Protein AF-0000000084539827 (afdb_homodimer)

pLDDT: mean 95.62, std 4.25, range [61.22, 98.88]

Foldseek 3Di:
DDPLVVVLVVLVVVLVVCVDPVNVNQLSNLLSLLVNLLSLLLNLLLVPDDDPFDSDADDPVDDRPDPHHDPPSQNLSSCVSPPVSVVVCVVPVLLVVLNVCSCQLPHGSNVSVPPDDHDDPVSSVVNVVSSVVNVVVSVVVSVVD/DDPLVVVLVVLVVVLVVCVDPVNVNQLSNLLSLLVNLLSLLLNLLLVPDDDPFDSDADDPVDDRPDPHHDPPSQNLSSCVSPPVSVVVCVVPVLLVVLNVCSCQLPHGSNVSVPPDDHDDPVSSVVNVVSSVVNVVVSVVVSVVD

Organism: NCBI:txid376219

Secondary structure (DSSP, 8-state):
---HHHHHHHHHHHHHHHHSTTT--HHHHHHHHHHHHHHHHHHHHHHTSPTT--SS-B-SS---SS-PBP-TT-HHHHHHTSHHHHHHHTT-HHHHHHHHHHH-SSS-TTGGGG--SPPPHHHHHHHHHHHHHHHHHHHHHHHH-/---HHHHHHHHHHHHHHHHSTTT--HHHHHHHHHHHHHHHHHHHHHHTSPTT--SS-B-SS---SS-PBP-TT-HHHHHHTSHHHHHHHTT-HHHHHHHHHHH-SSS-TTGGGG--SPPPHHHHHHHHHHHHHHHHHHHHHHHH-

Radius of gyration: 20.13 Å; Cα contacts (8 Å, |Δi|>4): 405; chains: 2; bounding box: 40×56×43 Å

Sequence (290 aa):
MEDYQAAFLERHKDTEILCSSNFNRKVAAMHFGGITIECLLKSMIFASLPKGASREWKTDSNDPGHTITNPQHRLHDALKRHNRLYSRIQKFPQVMRWLATVETPNQHFIEMRYYGNEPNDKDYKDWLSSYKSLLNWLQKQATQLMEDYQAAFLERHKDTEILCSSNFNRKVAAMHFGGITIECLLKSMIFASLPKGASREWKTDSNDPGHTITNPQHRLHDALKRHNRLYSRIQKFPQVMRWLATVETPNQHFIEMRYYGNEPNDKDYKDWLSSYKSLLNWLQKQATQL

Solvent-accessible surface area (backbone atoms only — not comparable to full-atom values): 15518 Å² total; per-residue (Å²): 123,77,47,27,56,47,11,17,58,46,32,43,52,54,20,52,60,28,58,31,81,90,64,58,36,58,45,62,18,42,24,35,42,28,48,20,53,45,24,43,49,52,27,50,38,55,70,68,49,60,88,88,41,50,75,53,59,28,50,99,90,35,82,32,76,58,84,57,57,73,47,75,92,39,60,72,53,40,38,65,68,27,63,69,61,36,59,55,46,70,77,34,64,67,54,55,50,21,48,49,37,34,46,40,70,89,48,47,18,77,62,32,72,51,51,41,74,69,71,55,71,68,63,45,51,53,36,50,52,24,42,53,53,41,49,54,54,51,55,54,45,60,76,72,102,123,77,48,28,56,48,11,18,57,48,32,43,52,53,21,51,58,28,58,30,82,91,65,58,37,57,45,61,18,42,24,34,42,28,49,20,52,47,23,43,48,51,27,51,39,56,69,68,50,59,90,87,42,49,76,53,59,29,51,98,89,35,82,32,75,58,83,58,57,73,46,77,92,40,61,69,54,40,39,66,67,26,63,70,60,37,62,54,48,69,77,36,65,66,54,53,50,20,49,50,35,33,45,39,67,88,46,48,18,77,62,32,72,52,50,42,76,71,72,57,69,66,63,45,52,52,36,52,51,25,42,53,52,39,50,52,53,51,55,54,45,60,75,71,103

Structure (mmCIF, N/CA/C/O backbone):
data_AF-0000000084539827-model_v1
#
loop_
_entity.id
_entity.type
_entity.pdbx_description
1 polymer 'Uncharacterized protein'
#
loop_
_atom_site.group_PDB
_atom_site.id
_atom_site.type_symbol
_atom_site.label_atom_id
_atom_site.label_alt_id
_atom_site.label_comp_id
_atom_site.label_asym_id
_atom_site.label_entity_id
_atom_site.label_seq_id
_atom_site.pdbx_PDB_ins_code
_atom_site.Cartn_x
_atom_site.Cartn_y
_atom_site.Cartn_z
_atom_site.occupancy
_atom_site.B_iso_or_equiv
_atom_site.auth_seq_id
_atom_site.auth_comp_id
_atom_site.auth_asym_id
_atom_site.auth_atom_id
_atom_site.pdbx_PDB_model_num
ATOM 1 N N . MET A 1 1 ? 17.391 -6.215 -8.461 1 62.69 1 MET A N 1
ATOM 2 C CA . MET A 1 1 ? 16.375 -7.176 -8.906 1 62.69 1 MET A CA 1
ATOM 3 C C . MET A 1 1 ? 15.328 -7.406 -7.824 1 62.69 1 MET A C 1
ATOM 5 O O . MET A 1 1 ? 15.664 -7.492 -6.641 1 62.69 1 MET A O 1
ATOM 9 N N . GLU A 1 2 ? 14.117 -7.281 -8.227 1 82.62 2 GLU A N 1
ATOM 10 C CA . GLU A 1 2 ? 13.055 -7.438 -7.242 1 82.62 2 GLU A CA 1
ATOM 11 C C . GLU A 1 2 ? 12.844 -8.906 -6.879 1 82.62 2 GLU A C 1
ATOM 13 O O . GLU A 1 2 ? 12.727 -9.758 -7.766 1 82.62 2 GLU A O 1
ATOM 18 N N . ASP A 1 3 ? 13.016 -9.273 -5.633 1 93.56 3 ASP A N 1
ATOM 19 C CA . ASP A 1 3 ? 12.734 -10.617 -5.129 1 93.56 3 ASP A CA 1
ATOM 20 C C . ASP A 1 3 ? 11.273 -10.75 -4.703 1 93.56 3 ASP A C 1
ATOM 22 O O . ASP A 1 3 ? 10.961 -10.664 -3.512 1 93.56 3 ASP A O 1
ATOM 26 N N . TYR A 1 4 ? 10.445 -11.078 -5.734 1 96.75 4 TYR A N 1
ATOM 27 C CA . TYR A 1 4 ? 9.008 -11.117 -5.496 1 96.75 4 TYR A CA 1
ATOM 28 C C . TYR A 1 4 ? 8.641 -12.281 -4.586 1 96.75 4 TYR A C 1
ATOM 30 O O . TYR A 1 4 ? 7.645 -12.219 -3.859 1 96.75 4 TYR A O 1
ATOM 38 N N . GLN A 1 5 ? 9.438 -13.305 -4.613 1 96.69 5 GLN A N 1
ATOM 39 C CA . GLN A 1 5 ? 9.164 -14.43 -3.727 1 96.69 5 GLN A CA 1
ATOM 40 C C . GLN A 1 5 ? 9.359 -14.039 -2.266 1 96.69 5 GLN A C 1
ATOM 42 O O . GLN A 1 5 ? 8.531 -14.359 -1.414 1 96.69 5 GLN A O 1
ATOM 47 N N . ALA A 1 6 ? 10.414 -13.422 -2.018 1 97.31 6 ALA A N 1
ATOM 48 C CA . ALA A 1 6 ? 10.648 -12.938 -0.659 1 97.31 6 ALA A CA 1
ATOM 49 C C . ALA A 1 6 ? 9.586 -11.93 -0.238 1 97.31 6 ALA A C 1
ATOM 51 O O . ALA A 1 6 ? 9.094 -11.969 0.893 1 97.31 6 ALA A O 1
ATOM 52 N N . ALA A 1 7 ? 9.234 -11.031 -1.141 1 97.69 7 ALA A N 1
ATOM 53 C CA . ALA A 1 7 ? 8.18 -10.055 -0.855 1 97.69 7 ALA A CA 1
ATOM 54 C C . ALA A 1 7 ? 6.859 -10.75 -0.551 1 97.69 7 ALA A C 1
ATOM 56 O O . ALA A 1 7 ? 6.141 -10.359 0.373 1 97.69 7 ALA A O 1
ATOM 57 N N . PHE A 1 8 ? 6.551 -11.781 -1.347 1 98.5 8 PHE A N 1
ATOM 58 C CA . PHE A 1 8 ? 5.328 -12.539 -1.134 1 98.5 8 PHE A CA 1
ATOM 59 C C . PHE A 1 8 ? 5.285 -13.117 0.278 1 98.5 8 PHE A C 1
ATOM 61 O O . PHE A 1 8 ? 4.285 -12.961 0.986 1 98.5 8 PHE A O 1
ATOM 68 N N . LEU A 1 9 ? 6.312 -13.734 0.671 1 98.12 9 LEU A N 1
ATOM 69 C CA . LEU A 1 9 ? 6.34 -14.391 1.974 1 98.12 9 LEU A CA 1
ATOM 70 C C . LEU A 1 9 ? 6.133 -13.375 3.096 1 98.12 9 LEU A C 1
ATOM 72 O O . LEU A 1 9 ? 5.371 -13.633 4.031 1 98.12 9 LEU A O 1
ATOM 76 N N . GLU A 1 10 ? 6.738 -12.25 2.957 1 97.88 10 GLU A N 1
ATOM 77 C CA . GLU A 1 10 ? 6.637 -11.227 3.998 1 97.88 10 GLU A CA 1
ATOM 78 C C . GLU A 1 10 ? 5.262 -10.57 3.99 1 97.88 10 GLU A C 1
ATOM 80 O O . GLU A 1 10 ? 4.672 -10.336 5.047 1 97.88 10 GLU A O 1
ATOM 85 N N . ARG A 1 11 ? 4.734 -10.25 2.814 1 98.5 11 ARG A N 1
ATOM 86 C CA . ARG A 1 11 ? 3.416 -9.641 2.719 1 98.5 11 ARG A CA 1
ATOM 87 C C . ARG A 1 11 ? 2.33 -10.594 3.201 1 98.5 11 ARG A C 1
ATOM 89 O O . ARG A 1 11 ? 1.339 -10.172 3.795 1 98.5 11 ARG A O 1
ATOM 96 N N . HIS A 1 12 ? 2.547 -11.859 2.965 1 98.44 12 HIS A N 1
ATOM 97 C CA . HIS A 1 12 ? 1.607 -12.844 3.488 1 98.44 12 HIS A CA 1
ATOM 98 C C . HIS A 1 12 ? 1.537 -12.789 5.012 1 98.44 12 HIS A C 1
ATOM 100 O O . HIS A 1 12 ? 0.447 -12.805 5.586 1 98.44 12 HIS A O 1
ATOM 106 N N . LYS A 1 13 ? 2.656 -12.703 5.629 1 97.44 13 LYS A N 1
ATOM 107 C CA . LYS A 1 13 ? 2.689 -12.57 7.082 1 97.44 13 LYS A CA 1
ATOM 108 C C . LYS A 1 13 ? 1.966 -11.305 7.535 1 97.44 13 LYS A C 1
ATOM 110 O O . LYS A 1 13 ? 1.202 -11.328 8.5 1 97.44 13 LYS A O 1
ATOM 115 N N . ASP A 1 14 ? 2.287 -10.219 6.848 1 97.88 14 ASP A N 1
ATOM 116 C CA . ASP A 1 14 ? 1.618 -8.961 7.168 1 97.88 14 ASP A CA 1
ATOM 117 C C . ASP A 1 14 ? 0.1 -9.109 7.082 1 97.88 14 ASP A C 1
ATOM 119 O O . ASP A 1 14 ? -0.623 -8.68 7.977 1 97.88 14 ASP A O 1
ATOM 123 N N . THR A 1 15 ? -0.344 -9.711 5.98 1 98.19 15 THR A N 1
ATOM 124 C CA . THR A 1 15 ? -1.773 -9.883 5.742 1 98.19 15 THR A CA 1
ATOM 125 C C . THR A 1 15 ? -2.408 -10.719 6.848 1 98.19 15 THR A C 1
ATOM 127 O O . THR A 1 15 ? -3.475 -10.375 7.359 1 98.19 15 THR A O 1
ATOM 130 N N . GLU A 1 16 ? -1.734 -11.773 7.223 1 97.31 16 GLU A N 1
ATOM 131 C CA . GLU A 1 16 ? -2.264 -12.672 8.25 1 97.31 16 GLU A CA 1
ATOM 132 C C . GLU A 1 16 ? -2.428 -11.945 9.586 1 97.31 16 GLU A C 1
ATOM 134 O O . GLU A 1 16 ? -3.42 -12.141 10.289 1 97.31 16 GLU A O 1
ATOM 139 N N . ILE A 1 17 ? -1.491 -11.156 9.938 1 97.06 17 ILE A N 1
ATOM 140 C CA . ILE A 1 17 ? -1.562 -10.391 11.18 1 97.06 17 ILE A CA 1
ATOM 141 C C . ILE A 1 17 ? -2.773 -9.461 11.141 1 97.06 17 ILE A C 1
ATOM 143 O O . ILE A 1 17 ? -3.541 -9.398 12.109 1 97.06 17 ILE A O 1
ATOM 147 N N . LEU A 1 18 ? -3 -8.82 10.039 1 97.5 18 LEU A N 1
ATOM 148 C CA . LEU A 1 18 ? -4.066 -7.836 9.914 1 97.5 18 LEU A CA 1
ATOM 149 C C . LEU A 1 18 ? -5.43 -8.508 9.852 1 97.5 18 LEU A C 1
ATOM 151 O O . LEU A 1 18 ? -6.441 -7.91 10.211 1 97.5 18 LEU A O 1
ATOM 155 N N . CYS A 1 19 ? -5.457 -9.734 9.391 1 96.75 19 CYS A N 1
ATOM 156 C CA . CYS A 1 19 ? -6.695 -10.5 9.312 1 96.75 19 CYS A CA 1
ATOM 157 C C . CYS A 1 19 ? -7.09 -11.047 10.68 1 96.75 19 CYS A C 1
ATOM 159 O O . CYS A 1 19 ? -8.234 -11.461 10.875 1 96.75 19 CYS A O 1
ATOM 161 N N . SER A 1 20 ? -6.129 -11.086 11.562 1 94.5 20 SER A N 1
ATOM 162 C CA . SER A 1 20 ? -6.418 -11.656 12.875 1 94.5 20 SER A CA 1
ATOM 163 C C . SER A 1 20 ? -7.629 -10.992 13.516 1 94.5 20 SER A C 1
ATOM 165 O O . SER A 1 20 ? -7.781 -9.766 13.445 1 94.5 20 SER A O 1
ATOM 167 N N . SER A 1 21 ? -8.469 -11.781 14.164 1 87.69 21 SER A N 1
ATOM 168 C CA . SER A 1 21 ? -9.688 -11.297 14.797 1 87.69 21 SER A CA 1
ATOM 169 C C . SER A 1 21 ? -9.375 -10.352 15.953 1 87.69 21 SER A C 1
ATOM 171 O O . SER A 1 21 ? -10.219 -9.531 16.328 1 87.69 21 SER A O 1
ATOM 173 N N . ASN A 1 22 ? -8.203 -10.391 16.484 1 89.31 22 ASN A N 1
ATOM 174 C CA . ASN A 1 22 ? -7.793 -9.508 17.562 1 89.31 22 ASN A CA 1
ATOM 175 C C . ASN A 1 22 ? -7.699 -8.055 17.109 1 89.31 22 ASN A C 1
ATOM 177 O O . ASN A 1 22 ? -7.883 -7.137 17.906 1 89.31 22 ASN A O 1
ATOM 181 N N . PHE A 1 23 ? -7.449 -7.91 15.812 1 89.88 23 PHE A N 1
ATOM 182 C CA . PHE A 1 23 ? -7.223 -6.555 15.32 1 89.88 23 PHE A CA 1
ATOM 183 C C . PHE A 1 23 ? -8.328 -6.133 14.359 1 89.88 23 PHE A C 1
ATOM 185 O O . PHE A 1 23 ? -8.797 -4.996 14.406 1 89.88 23 PHE A O 1
ATOM 192 N N . ASN A 1 24 ? -8.758 -7.07 13.578 1 88.81 24 ASN A N 1
ATOM 193 C CA . ASN A 1 24 ? -9.867 -6.867 12.648 1 88.81 24 ASN A CA 1
ATOM 194 C C . ASN A 1 24 ? -9.648 -5.625 11.789 1 88.81 24 ASN A C 1
ATOM 196 O O . ASN A 1 24 ? -10.523 -4.754 11.719 1 88.81 24 ASN A O 1
ATOM 200 N N . ARG A 1 25 ? -8.469 -5.52 11.211 1 96.5 25 ARG A N 1
ATOM 201 C CA . ARG A 1 25 ? -8.133 -4.398 10.336 1 96.5 25 ARG A CA 1
ATOM 202 C C . ARG A 1 25 ? -8.484 -4.711 8.891 1 96.5 25 ARG A C 1
ATOM 204 O O . ARG A 1 25 ? -7.594 -5.008 8.086 1 96.5 25 ARG A O 1
ATOM 211 N N . LYS A 1 26 ? -9.695 -4.605 8.562 1 97.12 26 LYS A N 1
ATOM 212 C CA . LYS A 1 26 ? -10.266 -5.164 7.336 1 97.12 26 LYS A CA 1
ATOM 213 C C . LYS A 1 26 ? -9.695 -4.473 6.098 1 97.12 26 LYS A C 1
ATOM 215 O O . LYS A 1 26 ? -9.234 -5.137 5.168 1 97.12 26 LYS A O 1
ATOM 220 N N . VAL A 1 27 ? -9.672 -3.145 6.066 1 97.62 27 VAL A N 1
ATOM 221 C CA . VAL A 1 27 ? -9.211 -2.396 4.902 1 97.62 27 VAL A CA 1
ATOM 222 C C . VAL A 1 27 ? -7.727 -2.664 4.668 1 97.62 27 VAL A C 1
ATOM 224 O O . VAL A 1 27 ? -7.309 -2.938 3.539 1 97.62 27 VAL A O 1
ATOM 227 N N . ALA A 1 28 ? -6.961 -2.631 5.77 1 98.06 28 ALA A N 1
ATOM 228 C CA . ALA A 1 28 ? -5.531 -2.906 5.664 1 98.06 28 ALA A CA 1
ATOM 229 C C . ALA A 1 28 ? -5.281 -4.332 5.188 1 98.06 28 ALA A C 1
ATOM 231 O O . ALA A 1 28 ? -4.383 -4.574 4.379 1 98.06 28 ALA A O 1
ATOM 232 N N . ALA A 1 29 ? -6.047 -5.273 5.707 1 98.12 29 ALA A N 1
ATOM 233 C CA . ALA A 1 29 ? -5.926 -6.672 5.297 1 98.12 29 ALA A CA 1
ATOM 234 C C . ALA A 1 29 ? -6.211 -6.836 3.807 1 98.12 29 ALA A C 1
ATOM 236 O O . ALA A 1 29 ? -5.492 -7.547 3.105 1 98.12 29 ALA A O 1
ATOM 237 N N . MET A 1 30 ? -7.215 -6.172 3.328 1 98.38 30 MET A N 1
ATOM 238 C CA . MET A 1 30 ? -7.598 -6.266 1.923 1 98.38 30 MET A CA 1
ATOM 239 C C . MET A 1 30 ? -6.543 -5.621 1.028 1 98.38 30 MET A C 1
ATOM 241 O O . MET A 1 30 ? -6.254 -6.125 -0.058 1 98.38 30 MET A O 1
ATOM 245 N N . HIS A 1 31 ? -6.004 -4.469 1.444 1 98.56 31 HIS A N 1
ATOM 246 C CA . HIS A 1 31 ? -4.918 -3.822 0.72 1 98.56 31 HIS A CA 1
ATOM 247 C C . HIS A 1 31 ? -3.697 -4.734 0.623 1 98.56 31 HIS A C 1
ATOM 249 O O . HIS A 1 31 ? -3.217 -5.02 -0.477 1 98.56 31 HIS A O 1
ATOM 255 N N . PHE A 1 32 ? -3.281 -5.285 1.738 1 98.69 32 PHE A N 1
ATOM 256 C CA . PHE A 1 32 ? -2.092 -6.125 1.753 1 98.69 32 PHE A CA 1
ATOM 257 C C . PHE A 1 32 ? -2.383 -7.488 1.134 1 98.69 32 PHE A C 1
ATOM 259 O O . PHE A 1 32 ? -1.5 -8.109 0.538 1 98.69 32 PHE A O 1
ATOM 266 N N . GLY A 1 33 ? -3.625 -7.941 1.308 1 98.69 33 GLY A N 1
ATOM 267 C CA . GLY A 1 33 ? -3.982 -9.18 0.638 1 98.69 33 GLY A CA 1
ATOM 268 C C . GLY A 1 33 ? -3.807 -9.117 -0.868 1 98.69 33 GLY A C 1
ATOM 269 O O . GLY A 1 33 ? -3.287 -10.055 -1.477 1 98.69 33 GLY A O 1
ATOM 270 N N . GLY A 1 34 ? -4.289 -8.016 -1.432 1 98.81 34 GLY A N 1
ATOM 271 C CA . GLY A 1 34 ? -4.051 -7.797 -2.85 1 98.81 34 GLY A CA 1
ATOM 272 C C . GLY A 1 34 ? -2.578 -7.77 -3.211 1 98.81 34 GLY A C 1
ATOM 273 O O . GLY A 1 34 ? -2.164 -8.383 -4.195 1 98.81 34 GLY A O 1
ATOM 274 N N . ILE A 1 35 ? -1.796 -7.105 -2.406 1 98.81 35 ILE A N 1
ATOM 275 C CA . ILE A 1 35 ? -0.359 -7.008 -2.637 1 98.81 35 ILE A CA 1
ATOM 276 C C . ILE A 1 35 ? 0.275 -8.391 -2.525 1 98.81 35 ILE A C 1
ATOM 278 O O . ILE A 1 35 ? 1.162 -8.742 -3.309 1 98.81 35 ILE A O 1
ATOM 282 N N . THR A 1 36 ? -0.137 -9.156 -1.538 1 98.88 36 THR A N 1
ATOM 283 C CA . THR A 1 36 ? 0.35 -10.523 -1.351 1 98.88 36 THR A CA 1
ATOM 284 C C . THR A 1 36 ? 0.152 -11.344 -2.619 1 98.88 36 THR A C 1
ATOM 286 O O . THR A 1 36 ? 1.095 -11.969 -3.115 1 98.88 36 THR A O 1
ATOM 289 N N . ILE A 1 37 ? -1.061 -11.289 -3.162 1 98.88 37 ILE A N 1
ATOM 290 C CA . ILE A 1 37 ? -1.377 -12.055 -4.363 1 98.88 37 ILE A CA 1
ATOM 291 C C . ILE A 1 37 ? -0.578 -11.508 -5.547 1 98.88 37 ILE A C 1
ATOM 293 O O . ILE A 1 37 ? -0.072 -12.273 -6.367 1 98.88 37 ILE A O 1
ATOM 297 N N . GLU A 1 38 ? -0.464 -10.188 -5.602 1 98.81 38 GLU A N 1
ATOM 298 C CA . GLU A 1 38 ? 0.325 -9.562 -6.656 1 98.81 38 GLU A CA 1
ATOM 299 C C . GLU A 1 38 ? 1.766 -10.062 -6.645 1 98.81 38 GLU A C 1
ATOM 301 O O . GLU A 1 38 ? 2.309 -10.43 -7.688 1 98.81 38 GLU A O 1
ATOM 306 N N . CYS A 1 39 ? 2.377 -10.086 -5.469 1 98.56 39 CYS A N 1
ATOM 307 C CA . CYS A 1 39 ? 3.758 -10.531 -5.344 1 98.56 39 CYS A CA 1
ATOM 308 C C . CYS A 1 39 ? 3.887 -12.008 -5.711 1 98.56 39 CYS A C 1
ATOM 310 O O . CYS A 1 39 ? 4.855 -12.406 -6.355 1 98.56 39 CYS A O 1
ATOM 312 N N . LEU A 1 40 ? 2.939 -12.82 -5.297 1 98.62 40 LEU A N 1
ATOM 313 C CA . LEU A 1 40 ? 2.961 -14.234 -5.641 1 98.62 40 LEU A CA 1
ATOM 314 C C . LEU A 1 40 ? 2.889 -14.43 -7.152 1 98.62 40 LEU A C 1
ATOM 316 O O . LEU A 1 40 ? 3.678 -15.188 -7.723 1 98.62 40 LEU A O 1
ATOM 320 N N . LEU A 1 41 ? 1.979 -13.727 -7.816 1 98.5 41 LEU A N 1
ATOM 321 C CA . LEU A 1 41 ? 1.824 -13.844 -9.266 1 98.5 41 LEU A CA 1
ATOM 322 C C . LEU A 1 41 ? 3.092 -13.398 -9.984 1 98.5 41 LEU A C 1
ATOM 324 O O . LEU A 1 41 ? 3.551 -14.062 -10.914 1 98.5 41 LEU A O 1
ATOM 328 N N . LYS A 1 42 ? 3.646 -12.297 -9.562 1 98.06 42 LYS A N 1
ATOM 329 C CA . LYS A 1 42 ? 4.879 -11.82 -10.172 1 98.06 42 LYS A CA 1
ATOM 330 C C . LYS A 1 42 ? 6.023 -12.805 -9.953 1 98.06 42 LYS A C 1
ATOM 332 O O . LYS A 1 42 ? 6.852 -13.008 -10.844 1 98.06 42 LYS A O 1
ATOM 337 N N . SER A 1 43 ? 6.066 -13.406 -8.758 1 97.44 43 SER A N 1
ATOM 338 C CA . SER A 1 43 ? 7.059 -14.438 -8.477 1 97.44 43 SER A CA 1
ATOM 339 C C . SER A 1 43 ? 6.902 -15.625 -9.43 1 97.44 43 SER A C 1
ATOM 341 O O . SER A 1 43 ? 7.891 -16.125 -9.961 1 97.44 43 SER A O 1
ATOM 343 N N . MET A 1 44 ? 5.711 -16.047 -9.633 1 97.62 44 MET A N 1
ATOM 344 C CA . MET A 1 44 ? 5.438 -17.172 -10.531 1 97.62 44 MET A CA 1
ATOM 3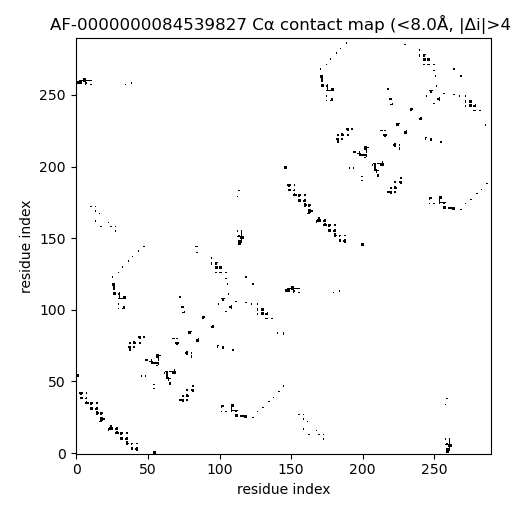45 C C . MET A 1 44 ? 5.836 -16.828 -11.961 1 97.62 44 MET A C 1
ATOM 347 O O . MET A 1 44 ? 6.395 -17.672 -12.672 1 97.62 44 MET A O 1
ATOM 351 N N . ILE A 1 45 ? 5.539 -15.609 -12.414 1 97.19 45 ILE A N 1
ATOM 352 C CA . ILE A 1 45 ? 5.922 -15.164 -13.75 1 97.19 45 ILE A CA 1
ATOM 353 C C . ILE A 1 45 ? 7.441 -15.242 -13.898 1 97.19 45 ILE A C 1
ATOM 355 O O . ILE A 1 45 ? 7.949 -15.82 -14.859 1 97.19 45 ILE A O 1
ATOM 359 N N . PHE A 1 46 ? 8.164 -14.719 -12.93 1 96.06 46 PHE A N 1
ATOM 360 C CA . PHE A 1 46 ? 9.625 -14.672 -13.016 1 96.06 46 PHE A CA 1
ATOM 361 C C . PHE A 1 46 ? 10.211 -16.078 -12.969 1 96.06 46 PHE A C 1
ATOM 363 O O . PHE A 1 46 ? 11.234 -16.344 -13.602 1 96.06 46 PHE A O 1
ATOM 370 N N . ALA A 1 47 ? 9.578 -16.984 -12.211 1 94.69 47 ALA A N 1
ATOM 371 C CA . ALA A 1 47 ? 10.047 -18.359 -12.109 1 94.69 47 ALA A CA 1
ATOM 372 C C . ALA A 1 47 ? 9.898 -19.078 -13.445 1 94.69 47 ALA A C 1
ATOM 374 O O . ALA A 1 47 ? 10.578 -20.078 -13.695 1 94.69 47 ALA A O 1
ATOM 375 N N . SER A 1 48 ? 9.016 -18.609 -14.258 1 93.94 48 SER A N 1
ATOM 376 C CA . SER A 1 48 ? 8.734 -19.297 -15.516 1 93.94 48 SER A CA 1
ATOM 377 C C . SER A 1 48 ? 9.586 -18.75 -16.656 1 93.94 48 SER A C 1
ATOM 379 O O . SER A 1 48 ? 9.5 -19.219 -17.781 1 93.94 48 SER A O 1
ATOM 381 N N . LEU A 1 49 ? 10.375 -17.75 -16.375 1 93.44 49 LEU A N 1
ATOM 382 C CA . LEU A 1 49 ? 11.227 -17.156 -17.406 1 93.44 49 LEU A CA 1
ATOM 383 C C . LEU A 1 49 ? 12.281 -18.141 -17.875 1 93.44 49 LEU A C 1
ATOM 385 O O . LEU A 1 49 ? 12.719 -19.016 -17.109 1 93.44 49 LEU A O 1
ATOM 389 N N . PRO A 1 50 ? 12.648 -18.016 -19.141 1 90.69 50 PRO A N 1
ATOM 390 C CA . PRO A 1 50 ? 13.68 -18.906 -19.656 1 90.69 50 PRO A CA 1
ATOM 391 C C . PRO A 1 50 ? 14.992 -18.812 -18.859 1 90.69 50 PRO A C 1
ATOM 393 O O . PRO A 1 50 ? 15.289 -17.766 -18.297 1 90.69 50 PRO A O 1
ATOM 396 N N . LYS A 1 51 ? 15.656 -19.969 -18.969 1 89.56 51 LYS A N 1
ATOM 397 C CA . LYS A 1 51 ? 16.984 -19.969 -18.359 1 89.56 51 LYS A CA 1
ATOM 398 C C . LYS A 1 51 ? 17.891 -18.938 -19.016 1 89.56 51 LYS A C 1
ATOM 400 O O . LYS A 1 51 ? 17.891 -18.797 -20.234 1 89.56 51 LYS A O 1
ATOM 405 N N . GLY A 1 52 ? 18.594 -18.125 -18.359 1 89.69 52 GLY A N 1
ATOM 406 C CA . GLY A 1 52 ? 19.516 -17.156 -18.906 1 89.69 52 GLY A CA 1
ATOM 407 C C . GLY A 1 52 ? 18.922 -15.758 -18.984 1 89.69 52 GLY A C 1
ATOM 408 O O . GLY A 1 52 ? 19.656 -14.773 -19.141 1 89.69 52 GLY A O 1
ATOM 409 N N . ALA A 1 53 ? 17.578 -15.75 -19.016 1 91.81 53 ALA A N 1
ATOM 410 C CA . ALA A 1 53 ? 16.938 -14.438 -19.047 1 91.81 53 ALA A CA 1
ATOM 411 C C . ALA A 1 53 ? 17.094 -13.703 -17.719 1 91.81 53 ALA A C 1
ATOM 413 O O . ALA A 1 53 ? 17.156 -14.336 -16.656 1 91.81 53 ALA A O 1
ATOM 414 N N . SER A 1 54 ? 17.203 -12.398 -17.906 1 92.75 54 SER A N 1
ATOM 415 C CA . SER A 1 54 ? 17.25 -11.594 -16.688 1 92.75 54 SER A CA 1
ATOM 416 C C . SER A 1 54 ? 15.891 -11.547 -16.016 1 92.75 54 SER A C 1
ATOM 418 O O . SER A 1 54 ? 14.852 -11.539 -16.688 1 92.75 54 SER A O 1
ATOM 420 N N . ARG A 1 55 ? 15.898 -11.508 -14.727 1 93.75 55 ARG A N 1
ATOM 421 C CA . ARG A 1 55 ? 14.672 -11.406 -13.945 1 93.75 55 ARG A CA 1
ATOM 422 C C . ARG A 1 55 ? 14.273 -9.945 -13.742 1 93.75 55 ARG A C 1
ATOM 424 O O . ARG A 1 55 ? 14.133 -9.484 -12.609 1 93.75 55 ARG A O 1
ATOM 431 N N . GLU A 1 56 ? 14.148 -9.273 -14.859 1 95.12 56 GLU A N 1
ATOM 432 C CA . GLU A 1 56 ? 13.703 -7.887 -14.961 1 95.12 56 GLU A CA 1
ATOM 433 C C . GLU A 1 56 ? 12.57 -7.742 -15.977 1 95.12 56 GLU A C 1
ATOM 435 O O . GLU A 1 56 ? 12.445 -8.562 -16.891 1 95.12 56 GLU A O 1
ATOM 440 N N . TRP A 1 57 ? 11.797 -6.809 -15.734 1 96.25 57 TRP A N 1
ATOM 441 C CA . TRP A 1 57 ? 10.68 -6.586 -16.641 1 96.25 57 TRP A CA 1
ATOM 442 C C . TRP A 1 57 ? 11.164 -5.961 -17.953 1 96.25 57 TRP A C 1
ATOM 444 O O . TRP A 1 57 ? 12.062 -5.113 -17.953 1 96.25 57 TRP A O 1
ATOM 454 N N . LYS A 1 58 ? 10.625 -6.344 -19.031 1 96.38 58 LYS A N 1
ATOM 455 C CA . LYS A 1 58 ? 10.852 -5.688 -20.312 1 96.38 58 LYS A CA 1
ATOM 456 C C . LYS A 1 58 ? 10.281 -4.273 -20.312 1 96.38 58 LYS A C 1
ATOM 458 O O . LYS A 1 58 ? 9.164 -4.047 -19.844 1 96.38 58 LYS A O 1
ATOM 463 N N . THR A 1 59 ? 11.023 -3.348 -20.719 1 96.31 59 THR A N 1
ATOM 464 C CA . THR A 1 59 ? 10.617 -1.978 -21.016 1 96.31 59 THR A CA 1
ATOM 465 C C . THR A 1 59 ? 11.172 -1.513 -22.359 1 96.31 59 THR A C 1
ATOM 467 O O . THR A 1 59 ? 11.859 -2.27 -23.031 1 96.31 59 THR A O 1
ATOM 470 N N . ASP A 1 60 ? 10.797 -0.304 -22.75 1 95.69 60 ASP A N 1
ATOM 471 C CA . ASP A 1 60 ? 11.336 0.233 -24 1 95.69 60 ASP A CA 1
ATOM 472 C C . ASP A 1 60 ? 12.859 0.337 -23.938 1 95.69 60 ASP A C 1
ATOM 474 O O . ASP A 1 60 ? 13.539 0.167 -24.953 1 95.69 60 ASP A O 1
ATOM 478 N N . SER A 1 61 ? 13.422 0.556 -22.781 1 95.69 61 SER A N 1
ATOM 479 C CA . SER A 1 61 ? 14.852 0.812 -22.625 1 95.69 61 SER A CA 1
ATOM 480 C C . SER A 1 61 ? 15.57 -0.402 -22.047 1 95.69 61 SER A C 1
ATOM 482 O O . SER A 1 61 ? 16.797 -0.386 -21.875 1 95.69 61 SER A O 1
ATOM 484 N N . ASN A 1 62 ? 14.82 -1.415 -21.688 1 93.5 62 ASN A N 1
ATOM 485 C CA . ASN A 1 62 ? 15.414 -2.594 -21.062 1 93.5 62 ASN A CA 1
ATOM 486 C C . ASN A 1 62 ? 14.992 -3.877 -21.781 1 93.5 62 ASN A C 1
ATOM 488 O O . ASN A 1 62 ? 13.82 -4.25 -21.75 1 93.5 62 ASN A O 1
ATOM 492 N N . ASP A 1 63 ? 15.938 -4.535 -22.422 1 93.94 63 ASP A N 1
ATOM 493 C CA . ASP A 1 63 ? 15.695 -5.84 -23.031 1 93.94 63 ASP A CA 1
ATOM 494 C C . ASP A 1 63 ? 16.297 -6.961 -22.188 1 93.94 63 ASP A C 1
ATOM 496 O O . ASP A 1 63 ? 17.484 -7.289 -22.344 1 93.94 63 ASP A O 1
ATOM 500 N N . PRO A 1 64 ? 15.586 -7.637 -21.453 1 94.94 64 PRO A N 1
ATOM 501 C CA . PRO A 1 64 ? 16.094 -8.625 -20.5 1 94.94 64 PRO A CA 1
ATOM 502 C C . PRO A 1 64 ? 16.172 -10.031 -21.094 1 94.94 64 PRO A C 1
ATOM 504 O O . PRO A 1 64 ? 16.531 -10.984 -20.406 1 94.94 64 PRO A O 1
ATOM 507 N N . GLY A 1 65 ? 15.773 -10.148 -22.438 1 94.5 65 GLY A N 1
ATOM 508 C CA . GLY A 1 65 ? 15.828 -11.461 -23.062 1 94.5 65 GLY A CA 1
ATOM 509 C C . GLY A 1 65 ? 14.477 -12.141 -23.156 1 94.5 65 GLY A C 1
ATOM 510 O O . GLY A 1 65 ? 14.391 -13.328 -23.453 1 94.5 65 GLY A O 1
ATOM 511 N N . HIS A 1 66 ? 13.484 -11.492 -22.766 1 95.62 66 HIS A N 1
ATOM 512 C CA . HIS A 1 66 ? 12.102 -11.922 -22.906 1 95.62 66 HIS A CA 1
ATOM 513 C C . HIS A 1 66 ? 11.18 -10.734 -23.188 1 95.62 66 HIS A C 1
ATOM 515 O O . HIS A 1 66 ? 11.633 -9.586 -23.2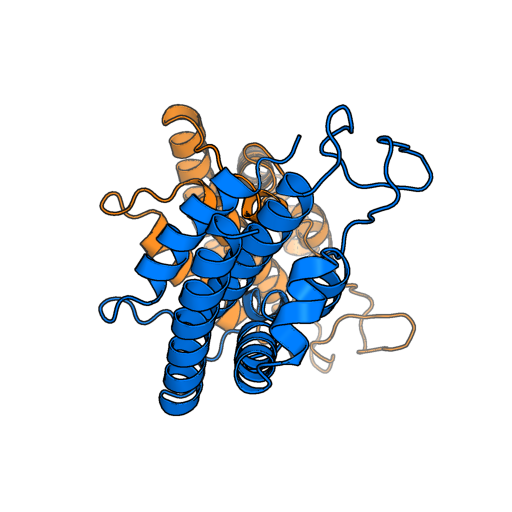19 1 95.62 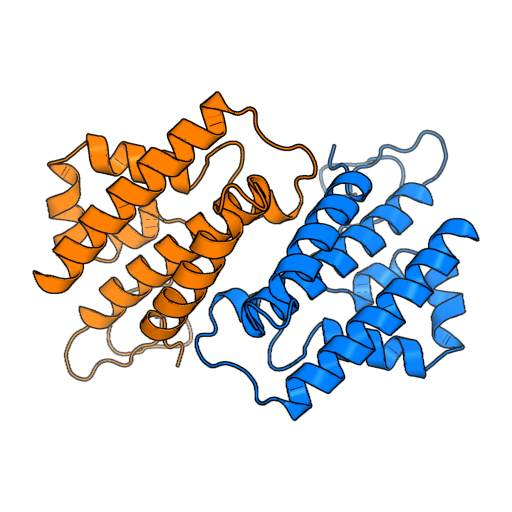66 HIS A O 1
ATOM 521 N N . THR A 1 67 ? 9.961 -11.039 -23.438 1 94.75 67 THR A N 1
ATOM 522 C CA . THR A 1 67 ? 9.07 -9.977 -23.906 1 94.75 67 THR A CA 1
ATOM 523 C C . THR A 1 67 ? 8.047 -9.625 -22.828 1 94.75 67 THR A C 1
ATOM 525 O O . THR A 1 67 ? 7.133 -8.836 -23.062 1 94.75 67 THR A O 1
ATOM 528 N N . ILE A 1 68 ? 8.211 -10.172 -21.625 1 96.38 68 ILE A N 1
ATOM 529 C CA . ILE A 1 68 ? 7.195 -10.031 -20.594 1 96.38 68 ILE A CA 1
ATOM 530 C C . ILE A 1 68 ? 7.324 -8.664 -19.922 1 96.38 68 ILE A C 1
ATOM 532 O O . ILE A 1 68 ? 8.367 -8.344 -19.359 1 96.38 68 ILE A O 1
ATOM 536 N N . THR A 1 69 ? 6.215 -7.895 -19.969 1 96.81 69 THR A N 1
ATOM 537 C CA . THR A 1 69 ? 6.195 -6.562 -19.375 1 96.81 69 THR A CA 1
ATOM 538 C C . THR A 1 69 ? 5.539 -6.586 -18 1 96.81 69 THR A C 1
ATOM 540 O O . THR A 1 69 ? 4.828 -7.535 -17.656 1 96.81 69 THR A O 1
ATOM 543 N N . ASN A 1 70 ? 5.812 -5.613 -17.234 1 96.88 70 ASN A N 1
ATOM 544 C CA . ASN A 1 70 ? 5.254 -5.492 -15.891 1 96.88 70 ASN A CA 1
ATOM 545 C C . ASN A 1 70 ? 3.74 -5.312 -15.93 1 96.88 70 ASN A C 1
ATOM 547 O O . ASN A 1 70 ? 3.238 -4.355 -16.516 1 96.88 70 ASN A O 1
ATOM 551 N N . PRO A 1 71 ? 3.016 -6.184 -15.32 1 97.25 71 PRO A N 1
ATOM 552 C CA . PRO A 1 71 ? 1.555 -6.07 -15.305 1 97.25 71 PRO A CA 1
ATOM 553 C C . PRO A 1 71 ? 1.052 -4.984 -14.359 1 97.25 71 PRO A C 1
ATOM 555 O O . PRO A 1 71 ? -0.155 -4.746 -14.273 1 97.25 71 PRO A O 1
ATOM 558 N N . GLN A 1 72 ? 1.93 -4.32 -13.672 1 96.25 72 GLN A N 1
ATOM 559 C CA . GLN A 1 72 ? 1.566 -3.334 -12.664 1 96.25 72 GLN A CA 1
ATOM 560 C C . GLN A 1 72 ? 0.665 -3.947 -11.594 1 96.25 72 GLN A C 1
ATOM 562 O O . GLN A 1 72 ? 0.939 -5.039 -11.094 1 96.25 72 GLN A O 1
ATOM 567 N N . HIS A 1 73 ? -0.378 -3.252 -11.156 1 97 73 HIS A N 1
ATOM 568 C CA . HIS A 1 73 ? -1.181 -3.732 -10.039 1 97 73 HIS A CA 1
ATOM 569 C C . HIS A 1 73 ? -2.414 -4.484 -10.531 1 97 73 HIS A C 1
ATOM 571 O O . HIS A 1 73 ? -3.359 -4.695 -9.766 1 97 73 HIS A O 1
ATOM 577 N N . ARG A 1 74 ? -2.441 -4.836 -11.758 1 97.62 74 ARG A N 1
ATOM 578 C CA . ARG A 1 74 ? -3.574 -5.562 -12.32 1 97.62 74 ARG A CA 1
ATOM 579 C C . ARG A 1 74 ? -3.354 -7.07 -12.234 1 97.62 74 ARG A C 1
ATOM 581 O O . ARG A 1 74 ? -2.59 -7.637 -13.023 1 97.62 74 ARG A O 1
ATOM 588 N N . LEU A 1 75 ? -4.051 -7.738 -11.344 1 98.5 75 LEU A N 1
ATOM 589 C CA . LEU A 1 75 ? -3.848 -9.164 -11.086 1 98.5 75 LEU A CA 1
ATOM 590 C C . LEU A 1 75 ? -4.246 -9.992 -12.297 1 98.5 75 LEU A C 1
ATOM 592 O O . LEU A 1 75 ? -3.57 -10.969 -12.641 1 98.5 75 LEU A O 1
ATOM 596 N N . HIS A 1 76 ? -5.324 -9.555 -12.922 1 95.31 76 HIS A N 1
ATOM 597 C CA . HIS A 1 76 ? -5.777 -10.266 -14.117 1 95.31 76 HIS A CA 1
ATOM 598 C C . HIS A 1 76 ? -4.727 -10.219 -15.219 1 95.31 76 HIS A C 1
ATOM 600 O O . HIS A 1 76 ? -4.492 -11.211 -15.906 1 95.31 76 HIS A O 1
ATOM 606 N N . ASP A 1 77 ? -4.129 -9.047 -15.445 1 96.94 77 ASP A N 1
ATOM 607 C CA . ASP A 1 77 ? -3.068 -8.906 -16.438 1 96.94 77 ASP A CA 1
ATOM 608 C C . ASP A 1 77 ? -1.856 -9.758 -16.078 1 96.94 77 ASP A C 1
ATOM 610 O O . ASP A 1 77 ? -1.171 -10.289 -16.953 1 96.94 77 ASP A O 1
ATOM 614 N N . ALA A 1 78 ? -1.562 -9.859 -14.773 1 97.81 78 ALA A N 1
ATOM 615 C CA . ALA A 1 78 ? -0.457 -10.703 -14.312 1 97.81 78 ALA A CA 1
ATOM 616 C 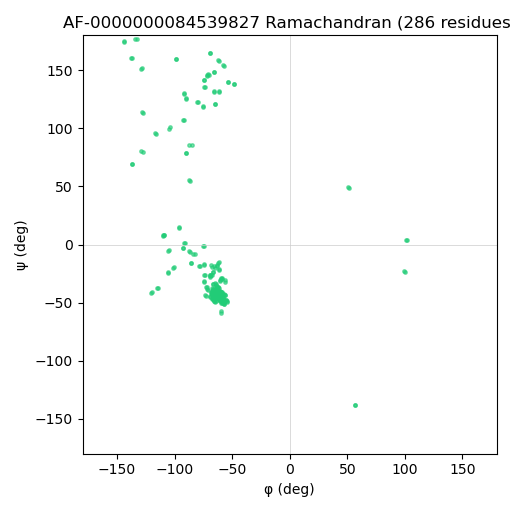C . ALA A 1 78 ? -0.678 -12.156 -14.711 1 97.81 78 ALA A C 1
ATOM 618 O O . ALA A 1 78 ? 0.253 -12.836 -15.148 1 97.81 78 ALA A O 1
ATOM 619 N N . LEU A 1 79 ? -1.877 -12.578 -14.578 1 96.62 79 LEU A N 1
ATOM 620 C CA . LEU A 1 79 ? -2.213 -13.945 -14.961 1 96.62 79 LEU A CA 1
ATOM 621 C C . LEU A 1 79 ? -1.907 -14.188 -16.438 1 96.62 79 LEU A C 1
ATOM 623 O O . LEU A 1 79 ? -1.35 -15.227 -16.797 1 96.62 79 LEU A O 1
ATOM 627 N N . LYS A 1 80 ? -2.225 -13.234 -17.234 1 95.56 80 LYS A N 1
ATOM 628 C CA . LYS A 1 80 ? -2.057 -13.359 -18.672 1 95.56 80 LYS A CA 1
ATOM 629 C C . LYS A 1 80 ? -0.581 -13.414 -19.047 1 95.56 80 LYS A C 1
ATOM 631 O O . LYS A 1 80 ? -0.235 -13.828 -20.156 1 95.56 80 LYS A O 1
ATOM 636 N N . ARG A 1 81 ? 0.264 -12.969 -18.172 1 96.75 81 ARG A N 1
ATOM 637 C CA . ARG A 1 81 ? 1.699 -12.961 -18.438 1 96.75 81 ARG A CA 1
ATOM 638 C C . ARG A 1 81 ? 2.314 -14.328 -18.156 1 96.75 81 ARG A C 1
ATOM 640 O O . ARG A 1 81 ? 3.482 -14.57 -18.469 1 96.75 81 ARG A O 1
ATOM 647 N N . HIS A 1 82 ? 1.633 -15.211 -17.609 1 96.56 82 HIS A N 1
ATOM 648 C CA . HIS A 1 82 ? 2.014 -16.594 -17.359 1 96.56 82 HIS A CA 1
ATOM 649 C C . HIS A 1 82 ? 1.114 -17.562 -18.141 1 96.56 82 HIS A C 1
ATOM 651 O O . HIS A 1 82 ? 0.119 -18.047 -17.594 1 96.56 82 HIS A O 1
ATOM 657 N N . ASN A 1 83 ? 1.531 -17.969 -19.25 1 93.62 83 ASN A N 1
ATOM 658 C CA . ASN A 1 83 ? 0.681 -18.672 -20.219 1 93.62 83 ASN A CA 1
ATOM 659 C C . ASN A 1 83 ? 0.099 -19.938 -19.625 1 93.62 83 ASN A C 1
ATOM 661 O O . ASN A 1 83 ? -1.1 -20.203 -19.734 1 93.62 83 ASN A O 1
ATOM 665 N N . ARG A 1 84 ? 0.908 -20.75 -19.016 1 95.06 84 ARG A N 1
ATOM 666 C CA . ARG A 1 84 ? 0.438 -22.016 -18.469 1 95.06 84 ARG A CA 1
ATOM 667 C C . ARG A 1 84 ? -0.57 -21.781 -17.344 1 95.06 84 ARG A C 1
ATOM 669 O O . ARG A 1 84 ? -1.597 -22.469 -17.281 1 95.06 84 ARG A O 1
ATOM 676 N N . LEU A 1 85 ? -0.267 -20.844 -16.453 1 96.88 85 LEU A N 1
ATOM 677 C CA . LEU A 1 85 ? -1.19 -20.516 -15.383 1 96.88 85 LEU A CA 1
ATOM 678 C C . LEU A 1 85 ? -2.51 -19.984 -15.93 1 96.88 85 LEU A C 1
ATOM 680 O O . LEU A 1 85 ? -3.582 -20.359 -15.445 1 96.88 85 LEU A O 1
ATOM 684 N N . TYR A 1 86 ? -2.41 -19.125 -16.922 1 95.56 86 TYR A N 1
ATOM 685 C CA . TYR A 1 86 ? -3.598 -18.531 -17.516 1 95.56 86 TYR A CA 1
ATOM 686 C C . TYR A 1 86 ? -4.484 -19.594 -18.156 1 95.56 86 TYR A C 1
ATOM 688 O O . TYR A 1 86 ? -5.707 -19.562 -18 1 95.56 86 TYR A O 1
ATOM 696 N N . SER A 1 87 ? -3.838 -20.5 -18.844 1 94.88 87 SER A N 1
ATOM 697 C CA . SER A 1 87 ? -4.578 -21.594 -19.453 1 94.88 87 SER A CA 1
ATOM 698 C C . SER A 1 87 ? -5.281 -22.438 -18.391 1 94.88 87 SER A C 1
ATOM 700 O O . SER A 1 87 ? -6.441 -22.828 -18.562 1 94.88 87 SER A O 1
ATOM 702 N N . ARG A 1 88 ? -4.652 -22.688 -17.328 1 94.94 88 ARG A N 1
ATOM 703 C CA . ARG A 1 88 ? -5.191 -23.531 -16.25 1 94.94 88 ARG A CA 1
ATOM 704 C C . ARG A 1 88 ? -6.355 -22.828 -15.555 1 94.94 88 ARG A C 1
ATOM 706 O O . ARG A 1 88 ? -7.387 -23.453 -15.289 1 94.94 88 ARG A O 1
ATOM 713 N N . ILE A 1 89 ? -6.18 -21.594 -15.273 1 95.69 89 ILE A N 1
ATOM 714 C CA . ILE A 1 89 ? -7.172 -20.891 -14.461 1 95.69 89 ILE A CA 1
ATOM 715 C C . ILE A 1 89 ? -8.469 -20.75 -15.25 1 95.69 89 ILE A C 1
ATOM 717 O O . ILE A 1 89 ? -9.547 -20.625 -14.664 1 95.69 89 ILE A O 1
ATOM 721 N N . GLN A 1 90 ? -8.398 -20.734 -16.609 1 93.81 90 GLN A N 1
ATOM 722 C CA . GLN A 1 90 ? -9.578 -20.609 -17.453 1 93.81 90 GLN A CA 1
ATOM 723 C C . GLN A 1 90 ? -10.539 -21.781 -17.25 1 93.81 90 GLN A C 1
ATOM 725 O O . GLN A 1 90 ? -11.734 -21.656 -17.516 1 93.81 90 GLN A O 1
ATOM 730 N N . LYS A 1 91 ? -10.055 -22.844 -16.75 1 95.31 91 LYS A N 1
ATOM 731 C CA . LYS A 1 91 ? -10.859 -24.031 -16.531 1 95.31 91 LYS A CA 1
ATOM 732 C C . LYS A 1 91 ? -11.547 -23.984 -15.164 1 95.31 91 LYS A C 1
ATOM 734 O O . LYS A 1 91 ? -12.367 -24.844 -14.844 1 95.31 91 LYS A O 1
ATOM 739 N N . PHE A 1 92 ? -11.266 -23.016 -14.375 1 96.88 92 PHE A N 1
ATOM 740 C CA . PHE A 1 92 ? -11.797 -22.891 -13.023 1 96.88 92 PHE A CA 1
ATOM 741 C C . PHE A 1 92 ? -12.406 -21.5 -12.82 1 96.88 92 PHE A C 1
ATOM 743 O O . PHE A 1 92 ? -11.828 -20.656 -12.133 1 96.88 92 PHE A O 1
ATOM 750 N N . PRO A 1 93 ? -13.586 -21.297 -13.273 1 96.69 93 PRO A N 1
ATOM 751 C CA . PRO A 1 93 ? -14.234 -19.984 -13.188 1 96.69 93 PRO A CA 1
ATOM 752 C C . PRO A 1 93 ? -14.312 -19.453 -11.758 1 96.69 93 PRO A C 1
ATOM 754 O O . PRO A 1 93 ? -14.258 -18.25 -11.539 1 96.69 93 PRO A O 1
ATOM 757 N N . GLN A 1 94 ? -14.438 -20.312 -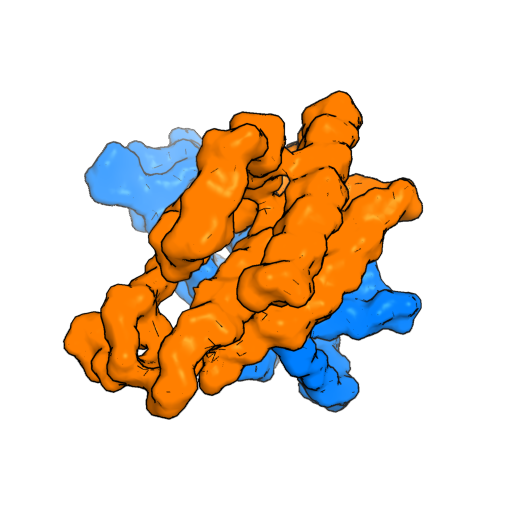10.836 1 97.88 94 GLN A N 1
ATOM 758 C CA . GLN A 1 94 ? -14.5 -19.922 -9.438 1 97.88 94 GLN A CA 1
ATOM 759 C C . GLN A 1 94 ? -13.219 -19.219 -9 1 97.88 94 GLN A C 1
ATOM 761 O O . GLN A 1 94 ? -13.25 -18.281 -8.211 1 97.88 94 GLN A O 1
ATOM 766 N N . VAL A 1 95 ? -12.07 -19.641 -9.484 1 98.31 95 VAL A N 1
ATOM 767 C CA . VAL A 1 95 ? -10.789 -19.047 -9.148 1 98.31 95 VAL A CA 1
ATOM 768 C C . VAL A 1 95 ? -10.719 -17.625 -9.719 1 98.31 95 VAL A C 1
ATOM 770 O O . VAL A 1 95 ? -10.211 -16.719 -9.062 1 98.31 95 VAL A O 1
ATOM 773 N N . MET A 1 96 ? -11.242 -17.453 -10.883 1 97.12 96 MET A N 1
ATOM 774 C CA . MET A 1 96 ? -11.281 -16.125 -11.484 1 97.12 96 MET A CA 1
ATOM 775 C C . MET A 1 96 ? -12.148 -15.188 -10.664 1 97.12 96 MET A C 1
ATOM 777 O O . MET A 1 96 ? -11.844 -13.992 -10.555 1 97.12 96 MET A O 1
ATOM 781 N N . ARG A 1 97 ? -13.18 -15.711 -10.102 1 97.56 97 ARG A N 1
ATOM 782 C CA . ARG A 1 97 ? -14.031 -14.898 -9.234 1 97.56 97 ARG A CA 1
ATOM 783 C C . ARG A 1 97 ? -13.297 -14.5 -7.961 1 97.56 97 ARG A C 1
ATOM 785 O O . ARG A 1 97 ? -13.422 -13.367 -7.496 1 97.56 97 ARG A O 1
ATOM 792 N N . TRP A 1 98 ? -12.555 -15.453 -7.324 1 98.5 98 TRP A N 1
ATOM 793 C CA . TRP A 1 98 ? -11.734 -15.117 -6.164 1 98.5 98 TRP A CA 1
ATOM 794 C C . TRP A 1 98 ? -10.75 -14 -6.492 1 98.5 98 TRP A C 1
ATOM 796 O O . TRP A 1 98 ? -10.586 -13.062 -5.711 1 98.5 98 TRP A O 1
ATOM 806 N N . LEU A 1 99 ? -10.148 -14.133 -7.672 1 98.5 99 LEU A N 1
ATOM 807 C CA . LEU A 1 99 ? -9.164 -13.148 -8.102 1 98.5 99 LEU A CA 1
ATOM 808 C C . LEU A 1 99 ? -9.797 -11.766 -8.219 1 98.5 99 LEU A C 1
ATOM 810 O O . LEU A 1 99 ? -9.227 -10.773 -7.762 1 98.5 99 LEU A O 1
ATOM 814 N N . ALA A 1 100 ? -10.914 -11.695 -8.844 1 97.56 100 ALA A N 1
ATOM 815 C CA . ALA A 1 100 ? -11.633 -10.43 -9.016 1 97.56 100 ALA A CA 1
ATOM 816 C C . ALA A 1 100 ? -12 -9.82 -7.664 1 97.56 100 ALA A C 1
ATOM 818 O O . ALA A 1 100 ? -11.898 -8.609 -7.477 1 97.56 100 ALA A O 1
ATOM 819 N N . THR A 1 101 ? -12.438 -10.648 -6.719 1 98.31 101 THR A N 1
ATOM 820 C CA . THR A 1 101 ? -12.828 -10.211 -5.383 1 98.31 101 THR A CA 1
ATOM 821 C C . THR A 1 101 ? -11.625 -9.641 -4.633 1 98.31 101 THR A C 1
ATOM 823 O O . THR A 1 101 ? -11.742 -8.625 -3.939 1 98.31 101 THR A O 1
ATOM 826 N N . VAL A 1 102 ? -10.461 -10.266 -4.77 1 98.69 102 VAL A N 1
ATOM 827 C CA . VAL A 1 102 ? -9.25 -9.82 -4.09 1 98.69 102 VAL A CA 1
ATOM 828 C C . VAL A 1 102 ? -8.742 -8.531 -4.734 1 98.69 102 VAL A C 1
ATOM 830 O O . VAL A 1 102 ? -8.266 -7.629 -4.043 1 98.69 102 VAL A O 1
ATOM 833 N N . GLU A 1 103 ? -8.875 -8.438 -6.039 1 98.62 103 GLU A N 1
ATOM 834 C CA . GLU A 1 103 ? -8.383 -7.27 -6.762 1 98.62 103 GLU A CA 1
ATOM 835 C C . GLU A 1 103 ? -9.25 -6.043 -6.484 1 98.62 103 GLU A C 1
ATOM 837 O O . GLU A 1 103 ? -8.734 -4.926 -6.395 1 98.62 103 GLU A O 1
ATOM 842 N N . THR A 1 104 ? -10.539 -6.32 -6.402 1 97.62 104 THR A N 1
ATOM 843 C CA . THR A 1 104 ? -11.453 -5.195 -6.23 1 97.62 104 THR A CA 1
ATOM 844 C C . THR A 1 104 ? -12.523 -5.523 -5.199 1 97.62 104 THR A C 1
ATOM 846 O O . THR A 1 104 ? -13.703 -5.641 -5.539 1 97.62 104 THR A O 1
ATOM 849 N N . PRO A 1 105 ? -12.273 -5.648 -3.928 1 93.94 105 PRO A N 1
ATOM 850 C CA . PRO A 1 105 ? -13.32 -5.902 -2.928 1 93.94 105 PRO A CA 1
ATOM 851 C C . PRO A 1 105 ? -14.375 -4.805 -2.891 1 93.94 105 PRO A C 1
ATOM 853 O O . PRO A 1 105 ? -15.57 -5.09 -3.023 1 93.94 105 PRO A O 1
ATOM 856 N N . ASN A 1 106 ? -14.109 -3.537 -2.672 1 86.25 106 ASN A N 1
ATOM 857 C CA . ASN A 1 106 ? -14.938 -2.34 -2.787 1 86.25 106 ASN A CA 1
ATOM 858 C C . ASN A 1 106 ? -14.344 -1.343 -3.779 1 86.25 106 ASN A C 1
ATOM 860 O O . ASN A 1 106 ? -15.062 -0.811 -4.633 1 86.25 106 ASN A O 1
ATOM 864 N N . GLN A 1 107 ? -13.141 -1.231 -3.682 1 92.56 107 GLN A N 1
ATOM 865 C CA . GLN A 1 107 ? -12.25 -0.497 -4.566 1 92.56 107 GLN A CA 1
ATOM 866 C C . GLN A 1 107 ? -10.977 -1.296 -4.852 1 92.56 107 GLN A C 1
ATOM 868 O O . GLN A 1 107 ? -10.734 -2.324 -4.219 1 92.56 107 GLN A O 1
ATOM 873 N N . HIS A 1 108 ? -10.336 -0.88 -5.938 1 97.44 108 HIS A N 1
ATOM 874 C CA . HIS A 1 108 ? -9.07 -1.548 -6.203 1 97.44 108 HIS A CA 1
ATOM 875 C C . HIS A 1 108 ? -8.195 -1.603 -4.953 1 97.44 108 HIS A C 1
ATOM 877 O O . HIS A 1 108 ? -8.109 -0.623 -4.211 1 97.44 108 HIS A O 1
ATOM 883 N N . PHE A 1 109 ? -7.512 -2.783 -4.688 1 98.19 109 PHE A N 1
ATOM 884 C CA . PHE A 1 109 ? -6.836 -3.023 -3.42 1 98.19 109 PHE A CA 1
ATOM 885 C C . PHE A 1 109 ? -5.766 -1.968 -3.168 1 98.19 109 PHE A C 1
ATOM 887 O O . PHE A 1 109 ? -5.469 -1.641 -2.018 1 98.19 109 PHE A O 1
ATOM 894 N N . ILE A 1 110 ? -5.191 -1.416 -4.191 1 97.88 110 ILE A N 1
ATOM 895 C CA . ILE A 1 110 ? -4.172 -0.386 -4.031 1 97.88 110 ILE A CA 1
ATOM 896 C C . ILE A 1 110 ? -4.805 0.879 -3.451 1 97.88 110 ILE A C 1
ATOM 898 O O . ILE A 1 110 ? -4.234 1.513 -2.561 1 97.88 110 ILE A O 1
ATOM 902 N N . GLU A 1 111 ? -5.961 1.212 -3.965 1 95.62 111 GLU A N 1
ATOM 903 C CA . GLU A 1 111 ? -6.629 2.447 -3.57 1 95.62 111 GLU A CA 1
ATOM 904 C C . GLU A 1 111 ? -7.234 2.326 -2.176 1 95.62 111 GLU A C 1
ATOM 906 O O . GLU A 1 111 ? -7.527 3.334 -1.529 1 95.62 111 GLU A O 1
ATOM 911 N N . MET A 1 112 ? -7.379 1.137 -1.715 1 96.25 112 MET A N 1
ATOM 912 C CA . MET A 1 112 ? -7.992 0.92 -0.408 1 96.25 112 MET A CA 1
ATOM 913 C C . MET A 1 112 ? -7.152 1.547 0.699 1 96.25 112 MET A C 1
ATOM 915 O O . MET A 1 112 ? -7.66 1.837 1.782 1 96.25 112 MET A O 1
ATOM 919 N N . ARG A 1 113 ? -5.91 1.812 0.373 1 95.81 113 ARG A N 1
ATOM 920 C CA . ARG A 1 113 ? -5.02 2.41 1.364 1 95.81 113 ARG A CA 1
ATOM 921 C C . ARG A 1 113 ? -5.527 3.777 1.803 1 95.81 113 ARG A C 1
ATOM 923 O O . ARG A 1 113 ? -5.129 4.289 2.852 1 95.81 113 ARG A O 1
ATOM 930 N N . TYR A 1 114 ? -6.453 4.363 1.067 1 95.38 114 TYR A N 1
ATOM 931 C CA . TYR A 1 114 ? -6.953 5.695 1.395 1 95.38 114 TYR A CA 1
ATOM 932 C C . TYR A 1 114 ? -8.383 5.621 1.912 1 95.38 114 TYR A C 1
ATOM 934 O O . TYR A 1 114 ? -9.047 6.652 2.066 1 95.38 114 TYR A O 1
ATOM 942 N N . TYR A 1 115 ? -8.805 4.469 2.115 1 94.44 115 TYR A N 1
ATOM 943 C CA . TYR A 1 115 ? -10.188 4.301 2.555 1 94.44 115 TYR A CA 1
ATOM 944 C C . TYR A 1 115 ? -10.273 4.277 4.078 1 94.44 115 TYR A C 1
ATOM 946 O O . TYR A 1 115 ? -9.539 3.543 4.734 1 94.44 115 TYR A O 1
ATOM 954 N N . GLY A 1 116 ? -11.18 5.074 4.617 1 92.88 116 GLY A N 1
ATOM 955 C CA . GLY A 1 116 ? -11.312 5.168 6.062 1 92.88 116 GLY A CA 1
ATOM 956 C C . GLY A 1 116 ? -12.477 4.363 6.605 1 92.88 116 GLY A C 1
ATOM 957 O O . GLY A 1 116 ? -12.531 4.062 7.801 1 92.88 116 GLY A O 1
ATOM 958 N N . ASN A 1 117 ? -13.414 4.035 5.777 1 89.25 117 ASN A N 1
ATOM 959 C CA . ASN A 1 117 ? -14.586 3.285 6.223 1 89.25 117 ASN A CA 1
ATOM 960 C C . ASN A 1 117 ? -14.359 1.78 6.105 1 89.25 117 ASN A C 1
ATOM 962 O O . ASN A 1 117 ? -14.016 1.282 5.031 1 89.25 117 ASN A O 1
ATOM 966 N N . GLU A 1 118 ? -14.562 1.086 7.195 1 86.75 118 GLU A N 1
ATOM 967 C CA . GLU A 1 118 ? -14.406 -0.365 7.176 1 86.75 118 GLU A CA 1
ATOM 968 C C . GLU A 1 118 ? -15.57 -1.039 6.461 1 86.75 118 GLU A C 1
ATOM 970 O O . GLU A 1 118 ? -16.719 -0.621 6.609 1 86.75 118 GLU A O 1
ATOM 975 N N . PRO A 1 119 ? -15.234 -1.975 5.648 1 92.38 119 PRO A N 1
ATOM 976 C CA . PRO A 1 119 ? -16.328 -2.732 5.039 1 92.38 119 PRO A CA 1
ATOM 977 C C . PRO A 1 119 ? -17.172 -3.473 6.07 1 92.38 119 PRO A C 1
ATOM 979 O O . PRO A 1 119 ? -16.75 -3.67 7.207 1 92.38 119 PRO A O 1
ATOM 982 N N . ASN A 1 120 ? -18.406 -3.795 5.66 1 92.62 120 ASN A N 1
ATOM 983 C CA . ASN A 1 120 ? -19.234 -4.578 6.57 1 92.62 120 ASN A CA 1
ATOM 984 C C . ASN A 1 120 ? -18.703 -6.004 6.719 1 92.62 120 ASN A C 1
ATOM 986 O O . ASN A 1 120 ? -17.891 -6.453 5.918 1 92.62 120 ASN A O 1
ATOM 990 N N . ASP A 1 121 ? -19.172 -6.703 7.742 1 94.38 121 ASP A N 1
ATOM 991 C CA . ASP A 1 121 ? -18.656 -8.016 8.125 1 94.38 121 ASP A CA 1
ATOM 992 C C . ASP A 1 121 ? -18.875 -9.031 7.008 1 94.38 121 ASP A C 1
ATOM 994 O O . ASP A 1 121 ? -18 -9.867 6.734 1 94.38 121 ASP A O 1
ATOM 998 N N . LYS A 1 122 ? -19.969 -8.992 6.371 1 95.75 122 LYS A N 1
ATOM 999 C CA . LYS A 1 122 ? -20.281 -9.961 5.324 1 95.75 122 LYS A CA 1
ATOM 1000 C C . LYS A 1 122 ? -19.328 -9.828 4.145 1 95.75 122 LYS A C 1
ATOM 1002 O O . LYS A 1 122 ? -18.766 -10.82 3.676 1 95.75 122 LYS A O 1
ATOM 1007 N N . ASP A 1 123 ? -19.141 -8.562 3.656 1 95.38 123 ASP A N 1
ATOM 1008 C CA . ASP A 1 123 ? -18.25 -8.305 2.533 1 95.38 123 ASP A CA 1
ATOM 1009 C C . ASP A 1 123 ? -16.812 -8.719 2.867 1 95.38 123 ASP A C 1
ATOM 1011 O O . ASP A 1 123 ? -16.109 -9.281 2.025 1 95.38 123 ASP A O 1
ATOM 1015 N N . TYR A 1 124 ? -16.5 -8.414 4.062 1 97.06 124 TYR A N 1
ATOM 1016 C CA . TYR A 1 124 ? -15.141 -8.773 4.48 1 97.06 124 TYR A CA 1
ATOM 1017 C C . TYR A 1 124 ? -14.969 -10.281 4.539 1 97.06 124 TYR A C 1
ATOM 1019 O O . TYR A 1 124 ? -13.938 -10.812 4.113 1 97.06 124 TYR A O 1
ATOM 1027 N N . LYS A 1 125 ? -15.883 -11.008 5.137 1 96.75 125 LYS A N 1
ATOM 1028 C CA . LYS A 1 125 ? -15.812 -12.461 5.227 1 96.75 125 LYS A CA 1
ATOM 1029 C C . LYS A 1 125 ? -15.727 -13.094 3.84 1 96.75 125 LYS A C 1
ATOM 1031 O O . LYS A 1 125 ? -14.977 -14.047 3.631 1 96.75 125 LYS A O 1
ATOM 1036 N N . ASP A 1 126 ? -16.484 -12.609 2.928 1 97.69 126 ASP A N 1
ATOM 1037 C CA . ASP A 1 126 ? -16.438 -13.086 1.552 1 97.69 126 ASP A CA 1
ATOM 1038 C C . ASP A 1 126 ? -15.062 -12.844 0.936 1 97.69 126 ASP A C 1
ATOM 1040 O O . ASP A 1 126 ? -14.516 -13.719 0.251 1 97.69 126 ASP A O 1
ATOM 1044 N N . TRP A 1 127 ? -14.555 -11.656 1.123 1 98.44 127 TRP A N 1
ATOM 1045 C CA . TRP A 1 127 ? -13.219 -11.336 0.63 1 98.44 127 TRP A CA 1
ATOM 1046 C C . TRP A 1 127 ? -12.18 -12.281 1.222 1 98.44 127 TRP A C 1
ATOM 1048 O O . TRP A 1 127 ? -11.344 -12.828 0.496 1 98.44 127 TRP A O 1
ATOM 1058 N N . LEU A 1 128 ? -12.281 -12.461 2.559 1 98.38 128 LEU A N 1
ATOM 1059 C CA . LEU A 1 128 ? -11.289 -13.281 3.25 1 98.38 128 LEU A CA 1
ATOM 1060 C C . LEU A 1 128 ? -11.328 -14.719 2.744 1 98.38 128 LEU A C 1
ATOM 1062 O O . LEU A 1 128 ? -10.281 -15.336 2.525 1 98.38 128 LEU A O 1
ATOM 1066 N N . SER A 1 129 ? -12.484 -15.219 2.564 1 98.62 129 SER A N 1
ATOM 1067 C CA . SER A 1 129 ? -12.641 -16.562 2.018 1 98.62 129 SER A CA 1
ATOM 1068 C C . SER A 1 129 ? -12.047 -16.656 0.616 1 98.62 129 SER A C 1
ATOM 1070 O O . SER A 1 129 ? -11.359 -17.625 0.293 1 98.62 129 SER A O 1
ATOM 1072 N N . SER A 1 130 ? -12.328 -15.68 -0.205 1 98.75 130 SER A N 1
ATOM 1073 C CA . SER A 1 130 ? -11.789 -15.641 -1.56 1 98.75 130 SER A CA 1
ATOM 1074 C C . SER A 1 130 ? -10.266 -15.547 -1.544 1 98.75 130 SER A C 1
ATOM 1076 O O . SER A 1 130 ? -9.586 -16.25 -2.305 1 98.75 130 SER A O 1
ATOM 1078 N N . TYR A 1 131 ? -9.789 -14.672 -0.714 1 98.81 131 TYR A N 1
ATOM 1079 C CA . TYR A 1 131 ? -8.344 -14.492 -0.581 1 98.81 131 TYR A CA 1
ATOM 1080 C C . TYR A 1 131 ? -7.664 -15.805 -0.209 1 98.81 131 TYR A C 1
ATOM 1082 O O . TYR A 1 131 ? -6.703 -16.219 -0.859 1 98.81 131 TYR A O 1
ATOM 1090 N N . LYS A 1 132 ? -8.141 -16.484 0.826 1 98.75 132 LYS A N 1
ATOM 1091 C CA . LYS A 1 132 ? -7.531 -17.734 1.301 1 98.75 132 LYS A CA 1
ATOM 1092 C C . LYS A 1 132 ? -7.621 -18.828 0.243 1 98.75 132 LYS A C 1
ATOM 1094 O O . LYS A 1 132 ? -6.652 -19.547 0.019 1 98.75 132 LYS A O 1
ATOM 1099 N N . SER A 1 133 ? -8.75 -18.953 -0.386 1 98.81 133 SER A N 1
ATOM 1100 C CA . SER A 1 133 ? -8.938 -19.953 -1.421 1 98.81 133 SER A CA 1
ATOM 1101 C C . SER A 1 133 ? -8.023 -19.703 -2.615 1 98.81 133 SER A C 1
ATOM 1103 O O . SER A 1 133 ? -7.402 -20.625 -3.139 1 98.81 133 SER A O 1
ATOM 1105 N N . LEU A 1 134 ? -7.98 -18.438 -3.037 1 98.75 134 LEU A N 1
ATOM 1106 C CA . LEU A 1 134 ? -7.125 -18.062 -4.156 1 98.75 134 LEU A CA 1
ATOM 1107 C C . LEU A 1 134 ? -5.66 -18.344 -3.84 1 98.75 134 LEU A C 1
ATOM 1109 O O . LEU A 1 134 ? -4.941 -18.906 -4.66 1 98.75 134 LEU A O 1
ATOM 1113 N N . LEU A 1 135 ? -5.266 -17.938 -2.654 1 98.81 135 LEU A N 1
ATOM 1114 C CA . LEU A 1 135 ? -3.889 -18.141 -2.219 1 98.81 135 LEU A CA 1
ATOM 1115 C C . LEU A 1 135 ? -3.52 -19.609 -2.25 1 98.81 135 LEU A C 1
ATOM 1117 O O . LEU A 1 135 ? -2.469 -19.984 -2.777 1 98.81 135 LEU A O 1
ATOM 1121 N N . ASN A 1 136 ? -4.348 -20.406 -1.659 1 98.38 136 ASN A N 1
ATOM 1122 C CA . ASN A 1 136 ? -4.109 -21.844 -1.632 1 98.38 136 ASN A CA 1
ATOM 1123 C C . ASN A 1 136 ? -4.016 -22.422 -3.041 1 98.38 136 ASN A C 1
ATOM 1125 O O . ASN A 1 136 ? -3.129 -23.234 -3.328 1 98.38 136 ASN A O 1
ATOM 1129 N N . TRP A 1 137 ? -4.91 -22.078 -3.842 1 98.31 137 TRP A N 1
ATOM 1130 C CA . TRP A 1 137 ? -4.91 -22.578 -5.211 1 98.31 137 TRP A CA 1
ATOM 1131 C C . TRP A 1 137 ? -3.637 -22.172 -5.945 1 98.31 137 TRP A C 1
ATOM 1133 O O . TRP A 1 137 ? -2.996 -22.984 -6.602 1 98.31 137 TRP A O 1
ATOM 1143 N N . LEU A 1 138 ? -3.254 -20.875 -5.883 1 98.44 138 LEU A N 1
ATOM 1144 C CA . LEU A 1 138 ? -2.072 -20.359 -6.566 1 98.44 138 LEU A CA 1
ATOM 1145 C C . LEU A 1 138 ? -0.808 -21.031 -6.059 1 98.44 138 LEU A C 1
ATOM 1147 O O . LEU A 1 138 ? 0.086 -21.359 -6.844 1 98.44 138 LEU A O 1
ATOM 1151 N N . GLN A 1 139 ? -0.722 -21.25 -4.766 1 97.94 139 GLN A N 1
ATOM 1152 C CA . GLN A 1 139 ? 0.456 -21.906 -4.203 1 97.94 139 GLN A CA 1
ATOM 1153 C C . GLN A 1 139 ? 0.594 -23.328 -4.723 1 97.94 139 GLN A C 1
ATOM 1155 O O . GLN A 1 139 ? 1.706 -23.797 -4.977 1 97.94 139 GLN A O 1
ATOM 1160 N N . LYS A 1 140 ? -0.513 -23.953 -4.848 1 96.69 140 LYS A N 1
ATOM 1161 C CA . LYS A 1 140 ? -0.488 -25.297 -5.422 1 96.69 140 LYS A CA 1
ATOM 1162 C C . LYS A 1 140 ? -0.007 -25.266 -6.871 1 96.69 140 LYS A C 1
ATOM 1164 O O . LYS A 1 140 ? 0.777 -26.125 -7.285 1 96.69 140 LYS A O 1
ATOM 1169 N N . GLN A 1 141 ? -0.441 -24.297 -7.609 1 96.69 141 GLN A N 1
ATOM 1170 C CA . GLN A 1 141 ? 0.018 -24.172 -8.984 1 96.69 141 GLN A CA 1
ATOM 1171 C C . GLN A 1 141 ? 1.516 -23.891 -9.047 1 96.69 141 GLN A C 1
ATOM 1173 O O . GLN A 1 141 ? 2.213 -24.375 -9.938 1 96.69 141 GLN A O 1
ATOM 1178 N N . ALA A 1 142 ? 2.002 -23.062 -8.172 1 92.94 142 ALA A N 1
ATOM 1179 C CA . ALA A 1 142 ? 3.404 -22.641 -8.156 1 92.94 142 ALA A CA 1
ATOM 1180 C C . ALA A 1 142 ? 4.328 -23.859 -7.996 1 92.94 142 ALA A C 1
ATOM 1182 O O . ALA A 1 142 ? 5.449 -23.859 -8.5 1 92.94 142 ALA A O 1
ATOM 1183 N N . THR A 1 143 ? 3.875 -24.875 -7.348 1 88.75 143 THR A N 1
ATOM 1184 C CA . THR A 1 143 ? 4.688 -26.062 -7.121 1 88.75 143 THR A CA 1
ATOM 1185 C C . THR A 1 143 ? 4.594 -27.016 -8.312 1 88.75 143 THR A C 1
ATOM 1187 O O . THR A 1 143 ? 5.434 -27.906 -8.469 1 88.75 143 THR A O 1
ATOM 1190 N N . GLN A 1 144 ? 3.629 -26.812 -9.133 1 87.25 144 GLN A N 1
ATOM 1191 C CA . GLN A 1 144 ? 3.359 -27.766 -10.203 1 87.25 144 GLN A CA 1
ATOM 1192 C C . GLN A 1 144 ? 3.814 -27.219 -11.555 1 87.25 144 GLN A C 1
ATOM 1194 O O . GLN A 1 144 ? 3.98 -27.984 -12.508 1 87.25 144 GLN A O 1
ATOM 1199 N N . LEU A 1 145 ? 3.877 -25.969 -11.617 1 83.69 145 LEU A N 1
ATOM 1200 C CA . LEU A 1 145 ? 4.207 -25.344 -12.898 1 83.69 145 LEU A CA 1
ATOM 1201 C C . LEU A 1 145 ? 5.707 -25.094 -13 1 83.69 145 LEU A C 1
ATOM 1203 O O . LEU A 1 145 ? 6.363 -24.812 -11.992 1 83.69 145 LEU A O 1
ATOM 1207 N N . MET B 1 1 ? -16.047 11.469 -2.41 1 61.22 1 MET B N 1
ATOM 1208 C CA . MET B 1 1 ? -15.062 12.336 -1.768 1 61.22 1 MET B CA 1
ATOM 1209 C C . MET B 1 1 ? -14.188 11.547 -0.8 1 61.22 1 MET B C 1
ATOM 1211 O O . MET B 1 1 ? -14.68 10.68 -0.077 1 61.22 1 MET B O 1
ATOM 1215 N N . GLU B 1 2 ? -12.922 11.703 -0.992 1 82.19 2 GLU B N 1
ATOM 1216 C CA . GLU B 1 2 ? -12.016 10.945 -0.141 1 82.19 2 GLU B CA 1
ATOM 1217 C C . GLU B 1 2 ? -11.945 11.531 1.265 1 82.19 2 GLU B C 1
ATOM 1219 O O . GLU B 1 2 ? -11.758 12.742 1.428 1 82.19 2 GLU B O 1
ATOM 1224 N N . ASP B 1 3 ? -12.328 10.789 2.285 1 93.44 3 ASP B N 1
ATOM 1225 C CA . ASP B 1 3 ? -12.203 11.18 3.684 1 93.44 3 ASP B CA 1
ATOM 1226 C C . ASP B 1 3 ? -10.82 10.836 4.23 1 93.44 3 ASP B C 1
ATOM 1228 O O . ASP B 1 3 ? -10.656 9.82 4.91 1 93.44 3 ASP B O 1
ATOM 1232 N N . TYR B 1 4 ? -9.898 11.805 3.98 1 96.69 4 TYR B N 1
ATOM 1233 C CA . TYR B 1 4 ? -8.508 11.555 4.34 1 96.69 4 TYR B CA 1
ATOM 1234 C C . TYR B 1 4 ? -8.336 11.516 5.855 1 96.69 4 TYR B C 1
ATOM 1236 O O . TYR B 1 4 ? -7.438 10.836 6.363 1 96.69 4 TYR B O 1
ATOM 1244 N N . GLN B 1 5 ? -9.18 12.211 6.551 1 96.62 5 GLN B N 1
ATOM 1245 C CA . GLN B 1 5 ? -9.102 12.172 8.008 1 96.62 5 GLN B CA 1
ATOM 1246 C C . GLN B 1 5 ? -9.461 10.789 8.539 1 96.62 5 GLN B C 1
ATOM 1248 O O . GLN B 1 5 ? -8.766 10.25 9.406 1 96.62 5 GLN B O 1
ATOM 1253 N N . ALA B 1 6 ? -10.492 10.273 8.047 1 97.25 6 ALA B N 1
ATOM 1254 C CA . ALA B 1 6 ? -10.867 8.922 8.445 1 97.25 6 ALA B CA 1
ATOM 1255 C C . ALA B 1 6 ? -9.797 7.914 8.039 1 97.25 6 ALA B C 1
ATOM 1257 O O . ALA B 1 6 ? -9.461 7.008 8.805 1 97.25 6 ALA B O 1
ATOM 1258 N N . ALA B 1 7 ? -9.273 8.055 6.832 1 97.69 7 ALA B N 1
ATOM 1259 C CA . ALA B 1 7 ? -8.211 7.176 6.367 1 97.69 7 ALA B CA 1
ATOM 1260 C C . ALA B 1 7 ? -6.984 7.27 7.27 1 97.69 7 ALA B C 1
ATOM 1262 O O . ALA B 1 7 ? -6.371 6.254 7.602 1 97.69 7 ALA B O 1
ATOM 1263 N N . PHE B 1 8 ? -6.645 8.508 7.652 1 98.44 8 PHE B N 1
ATOM 1264 C CA . PHE B 1 8 ? -5.512 8.719 8.547 1 98.44 8 PHE B CA 1
ATOM 1265 C C . PHE B 1 8 ? -5.691 7.945 9.844 1 98.44 8 PHE B C 1
ATOM 1267 O O . PHE B 1 8 ? -4.785 7.227 10.273 1 98.44 8 PHE B O 1
ATOM 1274 N N . LEU B 1 9 ? -6.793 8.07 10.438 1 98.12 9 LEU B N 1
ATOM 1275 C CA . LEU B 1 9 ? -7.035 7.438 11.727 1 98.12 9 LEU B CA 1
ATOM 1276 C C . LEU B 1 9 ? -6.914 5.922 11.617 1 98.12 9 LEU B C 1
ATOM 1278 O O . LEU B 1 9 ? -6.301 5.281 12.477 1 98.12 9 LEU B O 1
ATOM 1282 N N . GLU B 1 10 ? -7.426 5.383 10.57 1 97.88 10 GLU B N 1
ATOM 1283 C CA . GLU B 1 10 ? -7.391 3.934 10.391 1 97.88 10 GLU B CA 1
ATOM 1284 C C . GLU B 1 10 ? -5.984 3.453 10.047 1 97.88 10 GLU B C 1
ATOM 1286 O O . GLU B 1 10 ? -5.523 2.436 10.57 1 97.88 10 GLU B O 1
ATOM 1291 N N . ARG B 1 11 ? -5.301 4.148 9.156 1 98.5 11 ARG B N 1
ATOM 1292 C CA . ARG B 1 11 ? -3.943 3.77 8.781 1 98.5 11 ARG B CA 1
ATOM 1293 C C . ARG B 1 11 ? -2.994 3.898 9.969 1 98.5 11 ARG B C 1
ATOM 1295 O O . ARG B 1 11 ? -2.061 3.105 10.117 1 98.5 11 ARG B O 1
ATOM 1302 N N . HIS B 1 12 ? -3.258 4.871 10.805 1 98.44 12 HIS B N 1
ATOM 1303 C CA . HIS B 1 12 ? -2.459 4.992 12.016 1 98.44 12 HIS B CA 1
ATOM 1304 C C . HIS B 1 12 ? -2.584 3.748 12.891 1 98.44 12 HIS B C 1
ATOM 1306 O O . HIS B 1 12 ? -1.581 3.234 13.391 1 98.44 12 HIS B O 1
ATOM 1312 N N . LYS B 1 13 ? -3.773 3.275 13.039 1 97.5 13 LYS B N 1
ATOM 1313 C CA . LYS B 1 13 ? -3.986 2.045 13.797 1 97.5 13 LYS B CA 1
ATOM 1314 C C . LYS B 1 13 ? -3.248 0.872 13.156 1 97.5 13 LYS B C 1
ATOM 1316 O O . LYS B 1 13 ? -2.621 0.071 13.852 1 97.5 13 LYS B O 1
ATOM 1321 N N . ASP B 1 14 ? -3.396 0.78 11.852 1 97.81 14 ASP B N 1
ATOM 1322 C CA . ASP B 1 14 ? -2.691 -0.278 11.141 1 97.81 14 ASP B CA 1
ATOM 1323 C C . ASP B 1 14 ? -1.189 -0.218 11.406 1 97.81 14 ASP B C 1
ATOM 1325 O O . ASP B 1 14 ? -0.563 -1.241 11.688 1 97.81 14 ASP B O 1
ATOM 1329 N N . THR B 1 15 ? -0.648 0.982 11.273 1 98.19 15 THR B N 1
ATOM 1330 C CA . THR B 1 15 ? 0.786 1.183 11.461 1 98.19 15 THR B CA 1
ATOM 1331 C C . THR B 1 15 ? 1.214 0.775 12.867 1 98.19 15 THR B C 1
ATOM 1333 O O . THR B 1 15 ? 2.227 0.094 13.039 1 98.19 15 THR B O 1
ATOM 1336 N N . GLU B 1 16 ? 0.431 1.168 13.836 1 97.31 16 GLU B N 1
ATOM 1337 C CA . GLU B 1 16 ? 0.763 0.863 15.219 1 97.31 16 GLU B CA 1
ATOM 1338 C C . GLU B 1 16 ? 0.801 -0.644 15.461 1 97.31 16 GLU B C 1
ATOM 1340 O O . GLU B 1 16 ? 1.68 -1.144 16.172 1 97.31 16 GLU B O 1
ATOM 1345 N N . ILE B 1 17 ? -0.128 -1.347 14.93 1 97.12 17 ILE B N 1
ATOM 1346 C CA . ILE B 1 17 ? -0.169 -2.799 15.07 1 97.12 17 ILE B CA 1
ATOM 1347 C C . ILE B 1 17 ? 1.094 -3.41 14.461 1 97.12 17 ILE B C 1
ATOM 1349 O O . ILE B 1 17 ? 1.732 -4.266 15.086 1 97.12 17 ILE B O 1
ATOM 1353 N N . LEU B 1 18 ? 1.499 -2.941 13.344 1 97.5 18 LEU B N 1
ATOM 1354 C CA . LEU B 1 18 ? 2.631 -3.506 12.617 1 97.5 18 LEU B CA 1
ATOM 1355 C C . LEU B 1 18 ? 3.947 -3.137 13.289 1 97.5 18 LEU B C 1
ATOM 1357 O O . LEU B 1 18 ? 4.941 -3.855 13.156 1 97.5 18 LEU B O 1
ATOM 1361 N N . CYS B 1 19 ? 3.957 -2.029 14 1 96.75 19 CYS B N 1
ATOM 1362 C CA . CYS B 1 19 ? 5.145 -1.582 14.719 1 96.75 19 CYS B CA 1
ATOM 1363 C C . CYS B 1 19 ? 5.32 -2.357 16.016 1 96.75 19 CYS B C 1
ATOM 1365 O O . CYS B 1 19 ? 6.395 -2.332 16.625 1 96.75 19 CYS B O 1
ATOM 1367 N N . SER B 1 20 ? 4.242 -2.963 16.438 1 94.5 20 SER B N 1
ATOM 1368 C CA . SER B 1 20 ? 4.316 -3.672 17.719 1 94.5 20 SER B CA 1
ATOM 1369 C C . SER B 1 20 ? 5.473 -4.664 17.734 1 94.5 20 SER B C 1
ATOM 1371 O O . SER B 1 20 ? 5.707 -5.367 16.75 1 94.5 20 SER B O 1
ATOM 1373 N N . SER B 1 21 ? 6.168 -4.758 18.859 1 87.44 21 SER B N 1
ATOM 1374 C CA . SER B 1 21 ? 7.324 -5.629 19.016 1 87.44 21 SER B CA 1
ATOM 1375 C C . SER B 1 21 ? 6.93 -7.098 18.922 1 87.44 21 SER B C 1
ATOM 1377 O O . SER B 1 21 ? 7.766 -7.953 18.609 1 87.44 21 SER B O 1
ATOM 1379 N N . ASN B 1 22 ? 5.691 -7.43 19.094 1 89.19 22 ASN B N 1
ATOM 1380 C CA . ASN B 1 22 ? 5.207 -8.797 19 1 89.19 22 ASN B CA 1
ATOM 1381 C C . ASN B 1 22 ? 5.27 -9.305 17.562 1 89.19 22 ASN B C 1
ATOM 1383 O O . ASN B 1 22 ? 5.402 -10.508 17.328 1 89.19 22 ASN B O 1
ATOM 1387 N N . PHE B 1 23 ? 5.207 -8.344 16.641 1 89.94 23 PHE B N 1
ATOM 1388 C CA . PHE B 1 23 ? 5.137 -8.766 15.234 1 89.94 23 PHE B CA 1
ATOM 1389 C C . PHE B 1 23 ? 6.379 -8.328 14.477 1 89.94 23 PHE B C 1
ATOM 1391 O O . PHE B 1 23 ? 6.91 -9.078 13.656 1 89.94 23 PHE B O 1
ATOM 1398 N N . ASN B 1 24 ? 6.844 -7.164 14.812 1 88.62 24 ASN B N 1
ATOM 1399 C CA . ASN B 1 24 ? 8.07 -6.617 14.242 1 88.62 24 ASN B CA 1
ATOM 1400 C C . ASN B 1 24 ? 8.055 -6.68 12.711 1 88.62 24 ASN B C 1
ATOM 1402 O O . ASN B 1 24 ? 8.984 -7.211 12.102 1 88.62 24 ASN B O 1
ATOM 1406 N N . ARG B 1 25 ? 6.965 -6.215 12.125 1 96.56 25 ARG B N 1
ATOM 1407 C CA . ARG B 1 25 ? 6.82 -6.188 10.672 1 96.56 25 ARG B CA 1
ATOM 1408 C C . ARG B 1 25 ? 7.336 -4.871 10.094 1 96.56 25 ARG B C 1
ATOM 1410 O O . ARG B 1 25 ? 6.543 -4 9.727 1 96.56 25 ARG B O 1
ATOM 1417 N N . LYS B 1 26 ? 8.586 -4.754 9.977 1 97.12 26 LYS B N 1
ATOM 1418 C CA . LYS B 1 26 ? 9.273 -3.484 9.766 1 97.12 26 LYS B CA 1
ATOM 1419 C C . LYS B 1 26 ? 8.914 -2.887 8.406 1 97.12 26 LYS B C 1
ATOM 1421 O O . LYS B 1 26 ? 8.547 -1.715 8.32 1 97.12 26 LYS B O 1
ATOM 1426 N N . VAL B 1 27 ? 8.984 -3.674 7.332 1 97.62 27 VAL B N 1
ATOM 1427 C CA . VAL B 1 27 ? 8.727 -3.17 5.984 1 97.62 27 VAL B CA 1
ATOM 1428 C C . VAL B 1 27 ? 7.273 -2.723 5.867 1 97.62 27 VAL B C 1
ATOM 1430 O O . VAL B 1 27 ? 6.992 -1.635 5.355 1 97.62 27 VAL B O 1
ATOM 1433 N N . ALA B 1 28 ? 6.367 -3.561 6.398 1 98.06 28 ALA B N 1
ATOM 1434 C CA . ALA B 1 28 ? 4.949 -3.215 6.367 1 98.06 28 ALA B CA 1
ATOM 1435 C C . ALA B 1 28 ? 4.672 -1.957 7.188 1 98.06 28 ALA B C 1
ATOM 1437 O O . ALA B 1 28 ? 3.875 -1.108 6.781 1 98.06 28 ALA B O 1
ATOM 1438 N N . ALA B 1 29 ? 5.309 -1.852 8.344 1 98.12 29 ALA B N 1
ATOM 1439 C CA . ALA B 1 29 ? 5.156 -0.674 9.195 1 98.12 29 ALA B CA 1
ATOM 1440 C C . ALA B 1 29 ? 5.621 0.587 8.469 1 98.12 29 ALA B C 1
ATOM 1442 O O . ALA B 1 29 ? 4.957 1.624 8.523 1 98.12 29 ALA B O 1
ATOM 1443 N N . MET B 1 30 ? 6.719 0.501 7.789 1 98.38 30 MET B N 1
ATOM 1444 C CA . MET B 1 30 ? 7.277 1.646 7.078 1 98.38 30 MET B CA 1
ATOM 1445 C C . MET B 1 30 ? 6.391 2.035 5.898 1 98.38 30 MET B C 1
ATOM 1447 O O . MET B 1 30 ? 6.211 3.221 5.617 1 98.38 30 MET B O 1
ATOM 1451 N N . HIS B 1 31 ? 5.883 1.04 5.164 1 98.56 31 HIS B N 1
ATOM 1452 C CA . HIS B 1 31 ? 4.945 1.291 4.078 1 98.56 31 HIS B CA 1
ATOM 1453 C C . HIS B 1 31 ? 3.691 2.002 4.582 1 98.56 31 HIS B C 1
ATOM 1455 O O . HIS B 1 31 ? 3.342 3.076 4.086 1 98.56 31 HIS B O 1
ATOM 1461 N N . PHE B 1 32 ? 3.098 1.479 5.625 1 98.69 32 PHE B N 1
ATOM 1462 C CA . PHE B 1 32 ? 1.864 2.059 6.148 1 98.69 32 PHE B CA 1
ATOM 1463 C C . PHE B 1 32 ? 2.146 3.354 6.895 1 98.69 32 PHE B C 1
ATOM 1465 O O . PHE B 1 32 ? 1.311 4.258 6.922 1 98.69 32 PHE B O 1
ATOM 1472 N N . GLY B 1 33 ? 3.322 3.414 7.512 1 98.69 33 GLY B N 1
ATOM 1473 C CA . GLY B 1 33 ? 3.686 4.672 8.141 1 98.69 33 GLY B CA 1
ATOM 1474 C C . GLY B 1 33 ? 3.709 5.84 7.172 1 98.69 33 GLY B C 1
ATOM 1475 O O . GLY B 1 33 ? 3.213 6.926 7.488 1 98.69 33 GLY B O 1
ATOM 1476 N N . GLY B 1 34 ? 4.324 5.582 6.02 1 98.81 34 GLY B N 1
ATOM 1477 C CA . GLY B 1 34 ? 4.289 6.59 4.973 1 98.81 34 GLY B CA 1
ATOM 1478 C C . GLY B 1 34 ? 2.879 6.957 4.543 1 98.81 34 GLY B C 1
ATOM 1479 O O . GLY B 1 34 ? 2.557 8.133 4.391 1 98.81 34 GLY B O 1
ATOM 1480 N N . ILE B 1 35 ? 2.039 5.969 4.402 1 98.75 35 ILE B N 1
ATOM 1481 C CA . ILE B 1 35 ? 0.653 6.184 4.004 1 98.75 35 ILE B CA 1
ATOM 1482 C C . ILE B 1 35 ? -0.079 6.977 5.086 1 98.75 35 ILE B C 1
ATOM 1484 O O . ILE B 1 35 ? -0.877 7.867 4.777 1 98.75 35 ILE B O 1
ATOM 1488 N N . THR B 1 36 ? 0.152 6.633 6.332 1 98.88 36 THR B N 1
ATOM 1489 C CA . THR B 1 36 ? -0.442 7.34 7.461 1 98.88 36 THR B CA 1
ATOM 1490 C C . THR B 1 36 ? -0.134 8.836 7.387 1 98.88 36 THR B C 1
ATOM 1492 O O . THR B 1 36 ? -1.042 9.664 7.461 1 98.88 36 THR B O 1
ATOM 1495 N N . ILE B 1 37 ? 1.137 9.148 7.172 1 98.88 37 ILE B N 1
ATOM 1496 C CA . ILE B 1 37 ? 1.558 10.547 7.105 1 98.88 37 ILE B CA 1
ATOM 1497 C C . ILE B 1 37 ? 0.958 11.203 5.867 1 98.88 37 ILE B C 1
ATOM 1499 O O . ILE B 1 37 ? 0.519 12.359 5.922 1 98.88 37 ILE B O 1
ATOM 1503 N N . GLU B 1 38 ? 0.941 10.461 4.777 1 98.81 38 GLU B N 1
ATOM 1504 C CA . GLU B 1 38 ? 0.339 10.961 3.547 1 98.81 38 GLU B CA 1
ATOM 1505 C C . GLU B 1 38 ? -1.12 11.352 3.766 1 98.81 38 GLU B C 1
ATOM 1507 O O . GLU B 1 38 ? -1.545 12.438 3.363 1 98.81 38 GLU B O 1
ATOM 1512 N N . CYS B 1 39 ? -1.882 10.477 4.406 1 98.5 39 CYS B N 1
ATOM 1513 C CA . CYS B 1 39 ? -3.293 10.734 4.66 1 98.5 39 CYS B CA 1
ATOM 1514 C C . CYS B 1 39 ? -3.467 11.93 5.59 1 98.5 39 CYS B C 1
ATOM 1516 O O . CYS B 1 39 ? -4.371 12.75 5.398 1 98.5 39 CYS B O 1
ATOM 1518 N N . LEU B 1 40 ? -2.627 12.031 6.602 1 98.62 40 LEU B N 1
ATOM 1519 C CA . LEU B 1 40 ? -2.693 13.164 7.516 1 98.62 40 LEU B CA 1
ATOM 1520 C C . LEU B 1 40 ? -2.438 14.477 6.781 1 98.62 40 LEU B C 1
ATOM 1522 O O . LEU B 1 40 ? -3.195 15.438 6.934 1 98.62 40 LEU B O 1
ATOM 1526 N N . LEU B 1 41 ? -1.403 14.516 5.945 1 98.5 41 LEU B N 1
ATOM 1527 C CA . LEU B 1 41 ? -1.069 15.727 5.199 1 98.5 41 LEU B CA 1
ATOM 1528 C C . LEU B 1 41 ? -2.201 16.109 4.25 1 98.5 41 LEU B C 1
ATOM 1530 O O . LEU B 1 41 ? -2.576 17.281 4.168 1 98.5 41 LEU B O 1
ATOM 1534 N N . LYS B 1 42 ? -2.742 15.141 3.564 1 98 42 LYS B N 1
ATOM 1535 C CA . LYS B 1 42 ? -3.852 15.414 2.656 1 98 42 LYS B CA 1
ATOM 1536 C C . LYS B 1 42 ? -5.078 15.906 3.42 1 98 42 LYS B C 1
ATOM 1538 O O . LYS B 1 42 ? -5.793 16.797 2.947 1 98 42 LYS B O 1
ATOM 1543 N N . SER B 1 43 ? -5.305 15.336 4.602 1 97.44 43 SER B N 1
ATOM 1544 C CA . SER B 1 43 ? -6.391 15.812 5.457 1 97.44 43 SER B CA 1
ATOM 1545 C C . SER B 1 43 ? -6.191 17.266 5.852 1 97.44 43 SER B C 1
ATOM 1547 O O . SER B 1 43 ? -7.129 18.062 5.809 1 97.44 43 SER B O 1
ATOM 1549 N N . MET B 1 44 ? -5.008 17.609 6.223 1 97.62 44 MET B N 1
ATOM 1550 C CA . MET B 1 44 ? -4.691 18.984 6.609 1 97.62 44 MET B CA 1
ATOM 1551 C C . MET B 1 44 ? -4.883 19.938 5.438 1 97.62 44 MET B C 1
ATOM 1553 O O . MET B 1 44 ? -5.398 21.047 5.609 1 97.62 44 MET B O 1
ATOM 1557 N N . ILE B 1 45 ? -4.449 19.531 4.234 1 97.19 45 ILE B N 1
ATOM 1558 C CA . ILE B 1 45 ? -4.629 20.344 3.039 1 97.19 45 ILE B CA 1
ATOM 1559 C C . ILE B 1 45 ? -6.117 20.609 2.812 1 97.19 45 ILE B C 1
ATOM 1561 O O . ILE B 1 45 ? -6.535 21.75 2.635 1 97.19 45 ILE B O 1
ATOM 1565 N N . PHE B 1 46 ? -6.934 19.578 2.881 1 96.06 46 PHE B N 1
ATOM 1566 C CA . PHE B 1 46 ? -8.359 19.703 2.605 1 96.06 46 PHE B CA 1
ATOM 1567 C C . PHE B 1 46 ? -9.039 20.562 3.668 1 96.06 46 PHE B C 1
ATOM 1569 O O . PHE B 1 46 ? -9.984 21.281 3.373 1 96.06 46 PHE B O 1
ATOM 1576 N N . ALA B 1 47 ? -8.562 20.469 4.918 1 94.75 47 ALA B N 1
ATOM 1577 C CA . ALA B 1 47 ? -9.125 21.25 6.012 1 94.75 47 ALA B CA 1
ATOM 1578 C C . ALA B 1 47 ? -8.852 22.734 5.809 1 94.75 47 ALA B C 1
ATOM 1580 O O . ALA B 1 47 ? -9.562 23.594 6.359 1 94.75 47 ALA B O 1
ATOM 1581 N N . SER B 1 48 ? -7.844 23.031 5.066 1 93.94 48 SER B N 1
ATOM 1582 C CA . SER B 1 48 ? -7.441 24.422 4.898 1 93.94 48 SER B CA 1
ATOM 1583 C C . SER B 1 48 ? -8.102 25.047 3.676 1 93.94 48 SER B C 1
ATOM 1585 O O . SER B 1 48 ? -7.902 26.234 3.389 1 93.94 48 SER B O 1
ATOM 1587 N N . LEU B 1 49 ? -8.852 24.281 2.949 1 93.44 49 LEU B N 1
ATOM 1588 C CA . LEU B 1 49 ? -9.516 24.797 1.757 1 93.44 49 LEU B CA 1
ATOM 1589 C C . LEU B 1 49 ? -10.57 25.844 2.125 1 93.44 49 LEU B C 1
ATOM 1591 O O . LEU B 1 49 ? -11.156 25.781 3.209 1 93.44 49 LEU B O 1
ATOM 1595 N N . PRO B 1 50 ? -10.75 26.797 1.213 1 90.81 50 PRO B N 1
ATOM 1596 C CA . PRO B 1 50 ? -11.773 27.812 1.487 1 90.81 50 PRO B CA 1
ATOM 1597 C C . PRO B 1 50 ? -13.156 27.219 1.705 1 90.81 50 PRO B C 1
ATOM 1599 O O . PRO B 1 50 ? -13.461 26.141 1.181 1 90.81 50 PRO B O 1
ATOM 1602 N N . LYS B 1 51 ? -13.875 28.047 2.461 1 89.69 51 LYS B N 1
ATOM 1603 C CA . LYS B 1 51 ? -15.266 27.656 2.654 1 89.69 51 LYS B CA 1
ATOM 1604 C C . LYS B 1 51 ? -16.016 27.609 1.326 1 89.69 51 LYS B C 1
ATOM 1606 O O . LYS B 1 51 ? -15.852 28.5 0.485 1 89.69 51 LYS B O 1
ATOM 1611 N N . GLY B 1 52 ? -16.734 26.641 0.977 1 89.94 52 GLY B N 1
ATOM 1612 C CA . GLY B 1 52 ? -17.516 26.547 -0.248 1 89.94 52 GLY B CA 1
ATOM 1613 C C . GLY B 1 52 ? -16.844 25.719 -1.321 1 89.94 52 GLY B C 1
ATOM 1614 O O . GLY B 1 52 ? -17.484 25.297 -2.283 1 89.94 52 GLY B O 1
ATOM 1615 N N . ALA B 1 53 ? -15.508 25.641 -1.18 1 92.12 53 ALA B N 1
ATOM 1616 C CA . ALA B 1 53 ? -14.789 24.828 -2.162 1 92.12 53 ALA B CA 1
ATOM 1617 C C . ALA B 1 53 ? -15.07 23.344 -1.957 1 92.12 53 ALA B C 1
ATOM 1619 O O . ALA B 1 53 ? -15.305 22.906 -0.831 1 92.12 53 ALA B O 1
ATOM 1620 N N . SER B 1 54 ? -15.062 22.703 -3.127 1 92.81 54 SER B N 1
ATOM 1621 C CA . SER B 1 54 ? -15.211 21.266 -3.035 1 92.81 54 SER B CA 1
ATOM 1622 C C . SER B 1 54 ? -13.953 20.609 -2.482 1 92.81 54 SER B C 1
ATOM 1624 O O . SER B 1 54 ? -12.836 21.062 -2.758 1 92.81 54 SER B O 1
ATOM 1626 N N . ARG B 1 55 ? -14.117 19.578 -1.733 1 93.75 55 ARG B N 1
ATOM 1627 C CA . ARG B 1 55 ? -13 18.812 -1.187 1 93.75 55 ARG B CA 1
ATOM 1628 C C . ARG B 1 55 ? -12.539 17.734 -2.164 1 93.75 55 ARG B C 1
ATOM 1630 O O . ARG B 1 55 ? -12.516 16.547 -1.827 1 93.75 55 ARG B O 1
ATOM 1637 N N . GLU B 1 56 ? -12.234 18.203 -3.354 1 95.12 56 GLU B N 1
ATOM 1638 C CA . GLU B 1 56 ? -11.695 17.406 -4.453 1 95.12 56 GLU B CA 1
ATOM 1639 C C . GLU B 1 56 ? -10.43 18.047 -5.023 1 95.12 56 GLU B C 1
ATOM 1641 O O . GLU B 1 56 ? -10.242 19.266 -4.91 1 95.12 56 GLU B O 1
ATOM 1646 N N . TRP B 1 57 ? -9.648 17.234 -5.523 1 96.19 57 TRP B N 1
ATOM 1647 C CA . TRP B 1 57 ? -8.406 17.75 -6.098 1 96.19 57 TRP B CA 1
ATOM 1648 C C . TRP B 1 57 ? -8.672 18.438 -7.438 1 96.19 57 TRP B C 1
ATOM 1650 O O . TRP B 1 57 ? -9.5 17.969 -8.227 1 96.19 57 TRP B O 1
ATOM 1660 N N . LYS B 1 58 ? -8.031 19.484 -7.703 1 96.38 58 LYS B N 1
ATOM 1661 C CA . LYS B 1 58 ? -8.047 20.109 -9.016 1 96.38 58 LYS B CA 1
ATOM 1662 C C . LYS B 1 58 ? -7.391 19.219 -10.062 1 96.38 58 LYS B C 1
ATOM 1664 O O . LYS B 1 58 ? -6.34 18.625 -9.812 1 96.38 58 LYS B O 1
ATOM 1669 N N . THR B 1 59 ? -8.016 19.047 -11.156 1 96.31 59 THR B N 1
ATOM 1670 C CA . THR B 1 59 ? -7.48 18.406 -12.359 1 96.31 59 THR B CA 1
ATOM 1671 C C . THR B 1 59 ? -7.82 19.234 -13.594 1 96.31 59 THR B C 1
ATOM 1673 O O . THR B 1 59 ? -8.445 20.281 -13.5 1 96.31 59 THR B O 1
ATOM 1676 N N . ASP B 1 60 ? -7.332 18.781 -14.734 1 95.81 60 ASP B N 1
ATOM 1677 C CA . ASP B 1 60 ? -7.664 19.484 -15.977 1 95.81 60 ASP B CA 1
ATOM 1678 C C . ASP B 1 60 ? -9.172 19.484 -16.219 1 95.81 60 ASP B C 1
ATOM 1680 O O . ASP B 1 60 ? -9.719 20.438 -16.781 1 95.81 60 ASP B O 1
ATOM 1684 N N . SER B 1 61 ? -9.867 18.469 -15.781 1 95.62 61 SER B N 1
ATOM 1685 C CA . SER B 1 61 ? -11.289 18.297 -16.078 1 95.62 61 SER B CA 1
ATOM 1686 C C . SER B 1 61 ? -12.148 18.625 -14.867 1 95.62 61 SER B C 1
ATOM 1688 O O . SER B 1 61 ? -13.383 18.578 -14.938 1 95.62 61 SER B O 1
ATOM 1690 N N . ASN B 1 62 ? -11.508 18.906 -13.75 1 93.38 62 ASN B N 1
ATOM 1691 C CA . ASN B 1 62 ? -12.25 19.172 -12.523 1 93.38 62 ASN B CA 1
ATOM 1692 C C . ASN B 1 62 ? -11.82 20.484 -11.875 1 93.38 62 ASN B C 1
ATOM 1694 O O . ASN B 1 62 ? -10.688 20.609 -11.406 1 93.38 62 ASN B O 1
ATOM 1698 N N . ASP B 1 63 ? -12.719 21.453 -11.844 1 94 63 ASP B N 1
ATOM 1699 C CA . ASP B 1 63 ? -12.477 22.719 -11.148 1 94 63 ASP B CA 1
ATOM 1700 C C . ASP B 1 63 ? -13.258 22.781 -9.836 1 94 63 ASP B C 1
ATOM 1702 O O . ASP B 1 63 ? -14.422 23.188 -9.828 1 94 63 ASP B O 1
ATOM 1706 N N . PRO B 1 64 ? -12.688 22.531 -8.766 1 95.06 64 PRO B N 1
ATOM 1707 C CA . PRO B 1 64 ? -13.383 22.422 -7.48 1 95.06 64 PRO B CA 1
ATOM 1708 C C . PRO B 1 64 ? -13.461 23.75 -6.734 1 95.06 64 PRO B C 1
ATOM 1710 O O . PRO B 1 64 ? -13.953 23.797 -5.602 1 95.06 64 PRO B O 1
ATOM 1713 N N . GLY B 1 65 ? -12.906 24.859 -7.383 1 94.69 65 GLY B N 1
ATOM 1714 C CA . GLY B 1 65 ? -12.961 26.156 -6.73 1 94.69 65 GLY B CA 1
ATOM 1715 C C . GLY B 1 65 ? -11.648 26.547 -6.07 1 94.69 65 GLY B C 1
ATOM 1716 O O . GLY B 1 65 ? -11.602 27.5 -5.285 1 94.69 65 GLY B O 1
ATOM 1717 N N . HIS B 1 66 ? -10.68 25.766 -6.227 1 95.75 66 HIS B N 1
ATOM 1718 C CA . HIS B 1 66 ? -9.32 26.062 -5.789 1 95.75 66 HIS B CA 1
ATOM 1719 C C . HIS B 1 66 ? -8.297 25.5 -6.777 1 95.75 66 HIS B C 1
ATOM 1721 O O . HIS B 1 66 ? -8.672 24.859 -7.762 1 95.75 66 HIS B O 1
ATOM 1727 N N . THR B 1 67 ? -7.086 25.797 -6.531 1 94.94 67 THR B N 1
ATOM 1728 C CA . THR B 1 67 ? -6.078 25.469 -7.527 1 94.94 67 THR B CA 1
ATOM 1729 C C . THR B 1 67 ? -5.184 24.328 -7.031 1 94.94 67 THR B C 1
ATOM 1731 O O . THR B 1 67 ? -4.199 23.984 -7.684 1 94.94 67 THR B O 1
ATOM 1734 N N . ILE B 1 68 ? -5.527 23.734 -5.898 1 96.44 68 ILE B N 1
ATOM 1735 C CA . ILE B 1 68 ? -4.648 22.766 -5.258 1 96.44 68 ILE B CA 1
ATOM 1736 C C . ILE B 1 68 ? -4.777 21.406 -5.957 1 96.44 68 ILE B C 1
ATOM 1738 O O . ILE B 1 68 ? -5.867 20.828 -6.008 1 96.44 68 ILE B O 1
ATOM 1742 N N . THR B 1 69 ? -3.637 20.891 -6.461 1 96.81 69 THR B N 1
ATOM 1743 C CA . THR B 1 69 ? -3.613 19.609 -7.164 1 96.81 69 THR B CA 1
ATOM 1744 C C . THR B 1 69 ? -3.145 18.5 -6.238 1 96.81 69 THR B C 1
ATOM 1746 O O . THR B 1 69 ? -2.543 18.766 -5.191 1 96.81 69 THR B O 1
ATOM 1749 N N . ASN B 1 70 ? -3.451 17.312 -6.586 1 96.88 70 ASN B N 1
ATOM 1750 C CA . ASN B 1 70 ? -3.06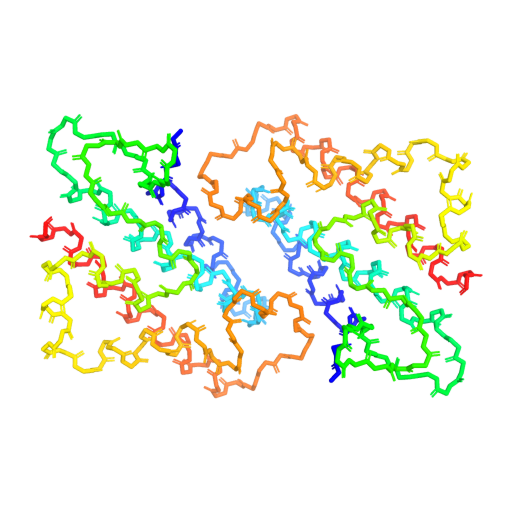6 16.141 -5.809 1 96.88 70 ASN B CA 1
ATOM 1751 C C . ASN B 1 70 ? -1.551 15.961 -5.777 1 96.88 70 ASN B C 1
ATOM 1753 O O . ASN B 1 70 ? -0.919 15.805 -6.824 1 96.88 70 ASN B O 1
ATOM 1757 N N . PRO B 1 71 ? -0.966 15.969 -4.629 1 97.25 71 PRO B N 1
ATOM 1758 C CA . PRO B 1 71 ? 0.485 15.797 -4.527 1 97.25 71 PRO B CA 1
ATOM 1759 C C . PRO B 1 71 ? 0.928 14.352 -4.762 1 97.25 71 PRO B C 1
ATOM 1761 O O . PRO B 1 71 ? 2.127 14.062 -4.746 1 97.25 71 PRO B O 1
ATOM 1764 N N . GLN B 1 72 ? 0.001 13.461 -4.988 1 96.12 72 GLN B N 1
ATOM 1765 C CA . GLN B 1 72 ? 0.291 12.031 -5.125 1 96.12 72 GLN B CA 1
ATOM 1766 C C . GLN B 1 72 ? 1.005 11.5 -3.885 1 96.12 72 GLN B C 1
ATOM 1768 O O . GLN B 1 72 ? 0.591 11.773 -2.756 1 96.12 72 GLN B O 1
ATOM 1773 N N . HIS B 1 73 ? 2.025 10.664 -4.047 1 96.94 73 HIS B N 1
ATOM 1774 C CA . HIS B 1 73 ? 2.641 10.016 -2.896 1 96.94 73 HIS B CA 1
ATOM 1775 C C . HIS B 1 73 ? 3.875 10.773 -2.426 1 96.94 73 HIS B C 1
ATOM 1777 O O . HIS B 1 73 ? 4.691 10.234 -1.673 1 96.94 73 HIS B O 1
ATOM 1783 N N . ARG B 1 74 ? 4.051 11.969 -2.859 1 97.56 74 ARG B N 1
ATOM 1784 C CA . ARG B 1 74 ? 5.199 12.781 -2.463 1 97.56 74 ARG B CA 1
ATOM 1785 C C . ARG B 1 74 ? 4.867 13.641 -1.247 1 97.56 74 ARG B C 1
ATOM 1787 O O . ARG B 1 74 ? 4.18 14.656 -1.367 1 97.56 74 ARG B O 1
ATOM 1794 N N . LEU B 1 75 ? 5.402 13.297 -0.106 1 98.5 75 LEU B N 1
ATOM 1795 C CA . LEU B 1 75 ? 5.078 13.969 1.146 1 98.5 75 LEU B CA 1
ATOM 1796 C C . LEU B 1 75 ? 5.574 15.406 1.133 1 98.5 75 LEU B C 1
ATOM 1798 O O . LEU B 1 75 ? 4.887 16.312 1.611 1 98.5 75 LEU B O 1
ATOM 1802 N N . HIS B 1 76 ? 6.746 15.555 0.545 1 95.25 76 HIS B N 1
ATOM 1803 C CA . HIS B 1 76 ? 7.305 16.906 0.454 1 95.25 76 HIS B CA 1
ATOM 1804 C C . HIS B 1 76 ? 6.414 17.812 -0.381 1 95.25 76 HIS B C 1
ATOM 1806 O O . HIS B 1 76 ? 6.203 18.984 -0.027 1 95.25 76 HIS B O 1
ATOM 1812 N N . ASP B 1 77 ? 5.914 17.328 -1.528 1 97 77 ASP B N 1
ATOM 1813 C CA . ASP B 1 77 ? 5.008 18.094 -2.367 1 97 77 ASP B CA 1
ATOM 1814 C C . ASP B 1 77 ? 3.703 18.406 -1.63 1 97 77 ASP B C 1
ATOM 1816 O O . ASP B 1 77 ? 3.107 19.469 -1.823 1 97 77 ASP B O 1
ATOM 1820 N N . ALA B 1 78 ? 3.238 17.453 -0.813 1 97.88 78 ALA B N 1
ATOM 1821 C CA . ALA B 1 78 ? 2.033 17.672 -0.02 1 97.88 78 ALA B CA 1
ATOM 1822 C C . ALA B 1 78 ? 2.211 18.859 0.929 1 97.88 78 ALA B C 1
ATOM 1824 O O . ALA B 1 78 ? 1.307 19.688 1.078 1 97.88 78 ALA B O 1
ATOM 1825 N N . 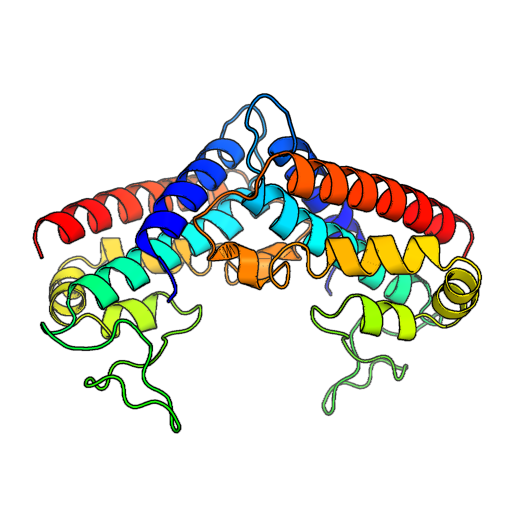LEU B 1 79 ? 3.357 18.938 1.501 1 96.69 79 LEU B N 1
ATOM 1826 C CA . LEU B 1 79 ? 3.656 20.047 2.396 1 96.69 79 LEU B CA 1
ATOM 1827 C C . LEU B 1 79 ? 3.533 21.375 1.667 1 96.69 79 LEU B C 1
ATOM 1829 O O . LEU B 1 79 ? 2.965 22.328 2.201 1 96.69 79 LEU B O 1
ATOM 1833 N N . LYS B 1 80 ? 4.004 21.406 0.477 1 95.62 80 LYS B N 1
ATOM 1834 C CA . LYS B 1 80 ? 4.02 22.641 -0.306 1 95.62 80 LYS B CA 1
ATOM 1835 C C . LYS B 1 80 ? 2.605 23.062 -0.682 1 95.62 80 LYS B C 1
ATOM 1837 O O . LYS B 1 80 ? 2.383 24.219 -1.07 1 95.62 80 LYS B O 1
ATOM 1842 N N . ARG B 1 81 ? 1.678 22.156 -0.601 1 96.75 81 ARG B N 1
ATOM 1843 C CA . ARG B 1 81 ? 0.294 22.453 -0.953 1 96.75 81 ARG B CA 1
ATOM 1844 C C . ARG B 1 81 ? -0.439 23.094 0.218 1 96.75 81 ARG B C 1
ATOM 1846 O O . ARG B 1 81 ? -1.572 23.562 0.069 1 96.75 81 ARG B O 1
ATOM 1853 N N . HIS B 1 82 ? 0.117 23.156 1.327 1 96.62 82 HIS B N 1
ATOM 1854 C CA . HIS B 1 82 ? -0.384 23.828 2.523 1 96.62 82 HIS B CA 1
ATOM 1855 C C . HIS B 1 82 ? 0.54 24.969 2.947 1 96.62 82 HIS B C 1
ATOM 1857 O O . HIS B 1 82 ? 1.425 24.766 3.785 1 96.62 82 HIS B O 1
ATOM 1863 N N . ASN B 1 83 ? 0.239 26.125 2.555 1 93.62 83 ASN B N 1
ATOM 1864 C CA . ASN B 1 83 ? 1.154 27.266 2.646 1 93.62 83 ASN B CA 1
ATOM 1865 C C . ASN B 1 83 ? 1.572 27.531 4.09 1 93.62 83 ASN B C 1
ATOM 1867 O O . ASN B 1 83 ? 2.76 27.703 4.375 1 93.62 83 ASN B O 1
ATOM 1871 N N . ARG B 1 84 ? 0.646 27.594 4.98 1 95.06 84 ARG B N 1
ATOM 1872 C CA . ARG B 1 84 ? 0.959 27.891 6.371 1 95.06 84 ARG B CA 1
ATOM 1873 C C . ARG B 1 84 ? 1.829 26.797 6.988 1 95.06 84 ARG B C 1
ATOM 1875 O O . ARG B 1 84 ? 2.791 27.094 7.699 1 95.06 84 ARG B O 1
ATOM 1882 N N . LEU B 1 85 ? 1.482 25.547 6.723 1 96.94 85 LEU B N 1
ATOM 1883 C CA . LEU B 1 85 ? 2.281 24.422 7.223 1 96.94 85 LEU B CA 1
ATOM 1884 C C . LEU B 1 85 ? 3.689 24.469 6.641 1 96.94 85 LEU B C 1
ATOM 1886 O O . LEU B 1 85 ? 4.668 24.234 7.355 1 96.94 85 LEU B O 1
ATOM 1890 N N . TYR B 1 86 ? 3.766 24.75 5.367 1 95.69 86 TYR B N 1
ATOM 1891 C CA . TYR B 1 86 ? 5.055 24.781 4.684 1 95.69 86 TYR B CA 1
ATOM 1892 C C . TYR B 1 86 ? 5.945 25.875 5.262 1 95.69 86 TYR B C 1
ATOM 1894 O O . TYR B 1 86 ? 7.141 25.656 5.48 1 95.69 86 TYR B O 1
ATOM 1902 N N . SER B 1 87 ? 5.344 27.016 5.477 1 94.88 87 SER B N 1
ATOM 1903 C CA . SER B 1 87 ? 6.086 28.109 6.086 1 94.88 87 SER B CA 1
ATOM 1904 C C . SER B 1 87 ? 6.594 27.734 7.473 1 94.88 87 SER B C 1
ATOM 1906 O O . SER B 1 87 ? 7.742 28.031 7.82 1 94.88 87 SER B O 1
ATOM 1908 N N . ARG B 1 88 ? 5.82 27.078 8.219 1 95 88 ARG B N 1
ATOM 1909 C CA . ARG B 1 88 ? 6.16 26.703 9.594 1 95 88 ARG B CA 1
ATOM 1910 C C . ARG B 1 88 ? 7.266 25.656 9.617 1 95 88 ARG B C 1
ATOM 1912 O O . ARG B 1 88 ? 8.211 25.75 10.406 1 95 88 ARG B O 1
ATOM 1919 N N . ILE B 1 89 ? 7.141 24.703 8.773 1 95.62 89 ILE B N 1
ATOM 1920 C CA . ILE B 1 89 ? 8.062 23.562 8.836 1 95.62 89 ILE B CA 1
ATOM 1921 C C . ILE B 1 89 ? 9.461 24.016 8.422 1 95.62 89 ILE B C 1
ATOM 1923 O O . ILE B 1 89 ? 10.461 23.406 8.812 1 95.62 89 ILE B O 1
ATOM 1927 N N . GLN B 1 90 ? 9.57 25.078 7.609 1 93.75 90 GLN B N 1
ATOM 1928 C CA . GLN B 1 90 ? 10.859 25.609 7.156 1 93.75 90 GLN B CA 1
ATOM 1929 C C . GLN B 1 90 ? 11.703 26.078 8.336 1 93.75 90 GLN B C 1
ATOM 1931 O O . GLN B 1 90 ? 12.93 26.125 8.242 1 93.75 90 GLN B O 1
ATOM 1936 N N . LYS B 1 91 ? 11.102 26.359 9.422 1 95.25 91 LYS B N 1
ATOM 1937 C CA . LYS B 1 91 ? 11.797 26.844 10.609 1 95.25 91 LYS B CA 1
ATOM 1938 C C . LYS B 1 91 ? 12.297 25.672 11.461 1 95.25 91 LYS B C 1
ATOM 1940 O O . LYS B 1 91 ? 13.016 25.875 12.438 1 95.25 91 LYS B O 1
ATOM 1945 N N . PHE B 1 92 ? 11.961 24.484 11.133 1 96.88 92 PHE B N 1
ATOM 1946 C CA . PHE B 1 92 ? 12.32 23.297 11.891 1 96.88 92 PHE B CA 1
ATOM 1947 C C . PHE B 1 92 ? 12.977 22.25 10.992 1 96.88 92 PHE B C 1
ATOM 1949 O O . PHE B 1 92 ? 12.367 21.234 10.656 1 96.88 92 PHE B O 1
ATOM 1956 N N . PRO B 1 93 ? 14.219 22.406 10.688 1 96.75 93 PRO B N 1
ATOM 1957 C CA . PRO B 1 93 ? 14.922 21.5 9.781 1 96.75 93 PRO B CA 1
ATOM 1958 C C . PRO B 1 93 ? 14.852 20.031 10.227 1 96.75 93 PRO B C 1
ATOM 1960 O O . PRO B 1 93 ? 14.836 19.125 9.391 1 96.75 93 PRO B O 1
ATOM 1963 N N . GLN B 1 94 ? 14.789 19.844 11.477 1 97.88 94 GLN B N 1
ATOM 1964 C CA . GLN B 1 94 ? 14.703 18.484 12 1 97.88 94 GLN B CA 1
ATOM 1965 C C . GLN B 1 94 ? 13.422 17.797 11.539 1 97.88 94 GLN B C 1
ATOM 1967 O O . GLN B 1 94 ? 13.414 16.594 11.281 1 97.88 94 GLN B O 1
ATOM 1972 N N . VAL B 1 95 ? 12.328 18.516 11.438 1 98.31 95 VAL B N 1
ATOM 1973 C CA . VAL B 1 95 ? 11.047 17.953 10.992 1 98.31 95 VAL B CA 1
ATOM 1974 C C . VAL B 1 95 ? 11.141 17.562 9.523 1 98.31 95 VAL B C 1
ATOM 1976 O O . VAL B 1 95 ? 10.617 16.516 9.125 1 98.31 95 VAL B O 1
ATOM 1979 N N . MET B 1 96 ? 11.82 18.328 8.781 1 97.12 96 MET B N 1
ATOM 1980 C CA . MET B 1 96 ? 12.031 18 7.371 1 97.12 96 MET B CA 1
ATOM 1981 C C . MET B 1 96 ? 12.844 16.719 7.23 1 97.12 96 MET B C 1
ATOM 1983 O O . MET B 1 96 ? 12.602 15.922 6.312 1 97.12 96 MET B O 1
ATOM 1987 N N . ARG B 1 97 ? 13.758 16.547 8.117 1 97.56 97 ARG B N 1
ATOM 1988 C CA . ARG B 1 97 ? 14.539 15.305 8.102 1 97.56 97 ARG B CA 1
ATOM 1989 C C . ARG B 1 97 ? 13.672 14.102 8.453 1 97.56 97 ARG B C 1
ATOM 1991 O O . ARG B 1 97 ? 13.812 13.039 7.852 1 97.56 97 ARG B O 1
ATOM 1998 N N . TRP B 1 98 ? 12.789 14.234 9.484 1 98.5 98 TRP B N 1
ATOM 1999 C CA . TRP B 1 98 ? 11.844 13.164 9.805 1 98.5 98 TRP B CA 1
ATOM 2000 C C . TRP B 1 98 ? 10.992 12.812 8.602 1 98.5 98 TRP B C 1
ATOM 2002 O O . TRP B 1 98 ? 10.781 11.633 8.305 1 98.5 98 TRP B O 1
ATOM 2012 N N . LEU B 1 99 ? 10.539 13.852 7.922 1 98.5 99 LEU B N 1
ATOM 2013 C CA . LEU B 1 99 ? 9.688 13.656 6.754 1 98.5 99 LEU B CA 1
ATOM 2014 C C . LEU B 1 99 ? 10.422 12.867 5.672 1 98.5 99 LEU B C 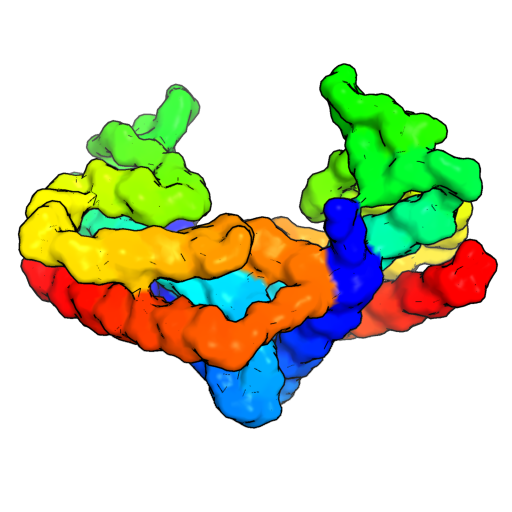1
ATOM 2016 O O . LEU B 1 99 ? 9.859 11.938 5.086 1 98.5 99 LEU B O 1
ATOM 2020 N N . ALA B 1 100 ? 11.609 13.258 5.387 1 97.56 100 ALA B N 1
ATOM 2021 C CA . ALA B 1 100 ? 12.422 12.578 4.379 1 97.56 100 ALA B CA 1
ATOM 2022 C C . ALA B 1 100 ? 12.648 11.117 4.75 1 97.56 100 ALA B C 1
ATOM 2024 O O . ALA B 1 100 ? 12.602 10.234 3.887 1 97.56 100 ALA B O 1
ATOM 2025 N N . THR B 1 101 ? 12.914 10.836 6.031 1 98.38 101 THR B N 1
ATOM 2026 C CA . THR B 1 101 ? 13.148 9.484 6.527 1 98.38 101 THR B CA 1
ATOM 2027 C C . THR B 1 101 ? 11.898 8.625 6.367 1 98.38 101 THR B C 1
ATOM 2029 O O . THR B 1 101 ? 11.992 7.453 5.992 1 98.38 101 THR B O 1
ATOM 2032 N N . VAL B 1 102 ? 10.719 9.188 6.629 1 98.69 102 VAL B N 1
ATOM 2033 C CA . VAL B 1 102 ? 9.461 8.453 6.52 1 98.69 102 VAL B CA 1
ATOM 2034 C C . VAL B 1 102 ? 9.125 8.219 5.051 1 98.69 102 VAL B C 1
ATOM 2036 O O . VAL B 1 102 ? 8.617 7.152 4.688 1 98.69 102 VAL B O 1
ATOM 2039 N N . GLU B 1 103 ? 9.43 9.195 4.23 1 98.62 103 GLU B N 1
ATOM 2040 C CA . GLU B 1 103 ? 9.109 9.086 2.811 1 98.62 103 GLU B CA 1
ATOM 2041 C C . GLU B 1 103 ? 10.008 8.062 2.117 1 98.62 103 GLU B C 1
ATOM 2043 O O . GLU B 1 103 ? 9.562 7.348 1.22 1 98.62 103 GLU B O 1
ATOM 2048 N N . THR B 1 104 ? 11.258 8.086 2.541 1 97.62 104 THR B N 1
ATOM 2049 C CA . THR B 1 104 ? 12.219 7.207 1.874 1 97.62 104 THR B CA 1
ATOM 2050 C C . THR B 1 104 ? 13.125 6.52 2.893 1 97.62 104 THR B C 1
ATOM 2052 O O . THR B 1 104 ? 14.328 6.781 2.936 1 97.62 104 THR B O 1
ATOM 2055 N N . PRO B 1 105 ? 12.688 5.613 3.709 1 94.19 105 PRO B N 1
ATOM 2056 C CA . PRO B 1 105 ? 13.57 4.91 4.641 1 94.19 105 PRO B CA 1
ATOM 2057 C C . PRO B 1 105 ? 14.688 4.148 3.93 1 94.19 105 PRO B C 1
ATOM 2059 O O . PRO B 1 105 ? 15.867 4.391 4.195 1 94.19 105 PRO B O 1
ATOM 2062 N N . ASN B 1 106 ? 14.477 3.201 3.047 1 86.44 106 ASN B N 1
ATOM 2063 C CA . ASN B 1 106 ? 15.391 2.514 2.139 1 86.44 106 ASN B CA 1
ATOM 2064 C C . ASN B 1 106 ? 14.992 2.73 0.68 1 86.44 106 ASN B C 1
ATOM 2066 O O . ASN B 1 106 ? 15.852 3.018 -0.16 1 86.44 106 ASN B O 1
ATOM 2070 N N . GLN B 1 107 ? 13.805 2.682 0.492 1 92.56 107 GLN B N 1
ATOM 2071 C CA . GLN B 1 107 ? 13.078 2.99 -0.738 1 92.56 107 GLN B CA 1
ATOM 2072 C C . GLN B 1 107 ? 11.812 3.785 -0.446 1 92.56 107 GLN B C 1
ATOM 2074 O O . GLN B 1 107 ? 11.406 3.922 0.712 1 92.56 107 GLN B O 1
ATOM 2079 N N . HIS B 1 108 ? 11.344 4.441 -1.512 1 97.44 108 HIS B N 1
ATOM 2080 C CA . HIS B 1 108 ? 10.078 5.145 -1.309 1 97.44 108 HIS B CA 1
ATOM 2081 C C . HIS B 1 108 ? 9.047 4.238 -0.643 1 97.44 108 HIS B C 1
ATOM 2083 O O . HIS B 1 108 ? 8.93 3.064 -0.997 1 97.44 108 HIS B O 1
ATOM 2089 N N . PHE B 1 109 ? 8.266 4.785 0.363 1 98.19 109 PHE B N 1
ATOM 2090 C CA . PHE B 1 109 ? 7.414 3.965 1.215 1 98.19 109 PHE B CA 1
ATOM 2091 C C . PHE B 1 109 ? 6.391 3.201 0.383 1 98.19 109 PHE B C 1
ATOM 2093 O O . PHE B 1 109 ? 5.965 2.107 0.762 1 98.19 109 PHE B O 1
ATOM 2100 N N . ILE B 1 110 ? 5.996 3.719 -0.73 1 97.88 110 ILE B N 1
ATOM 2101 C CA . ILE B 1 110 ? 5.031 3.039 -1.589 1 97.88 110 ILE B CA 1
ATOM 2102 C C . ILE B 1 110 ? 5.66 1.772 -2.166 1 97.88 110 ILE B C 1
ATOM 2104 O O . ILE B 1 110 ? 5.016 0.723 -2.225 1 97.88 110 ILE B O 1
ATOM 2108 N N . GLU B 1 111 ? 6.895 1.888 -2.584 1 95.69 111 GLU B N 1
ATOM 2109 C CA . GLU B 1 111 ? 7.586 0.781 -3.24 1 95.69 111 GLU B CA 1
ATOM 2110 C C . GLU B 1 111 ? 7.992 -0.29 -2.232 1 95.69 111 GLU B C 1
ATOM 2112 O O . GLU B 1 111 ? 8.266 -1.432 -2.609 1 95.69 111 GLU B O 1
ATOM 2117 N N . MET B 1 112 ? 8 0.063 -0.992 1 96.38 112 MET B N 1
ATOM 2118 C CA . MET B 1 112 ? 8.43 -0.882 0.036 1 96.38 112 MET B CA 1
ATOM 2119 C C . MET B 1 112 ? 7.488 -2.084 0.09 1 96.38 112 MET B C 1
ATOM 2121 O O . MET B 1 112 ? 7.867 -3.15 0.579 1 96.38 112 MET B O 1
ATOM 2125 N N . ARG B 1 113 ? 6.32 -1.91 -0.483 1 95.88 113 ARG B N 1
ATOM 2126 C CA . ARG B 1 113 ? 5.348 -3.002 -0.482 1 95.88 113 ARG B CA 1
ATOM 2127 C C . ARG B 1 113 ? 5.887 -4.211 -1.243 1 95.88 113 ARG B C 1
ATOM 2129 O O . ARG B 1 113 ? 5.387 -5.324 -1.077 1 95.88 113 ARG B O 1
ATOM 2136 N N . TYR B 1 114 ? 6.926 -4.039 -2.027 1 95.5 114 TYR B N 1
ATOM 2137 C CA . TYR B 1 114 ? 7.469 -5.137 -2.82 1 95.5 114 TYR B CA 1
ATOM 2138 C C . TYR B 1 114 ? 8.812 -5.594 -2.271 1 95.5 114 TYR B C 1
ATOM 2140 O O . TYR B 1 114 ? 9.523 -6.375 -2.912 1 95.5 114 TYR B O 1
ATOM 2148 N N . TYR B 1 115 ? 9.125 -5.078 -1.176 1 94.56 115 TYR B N 1
ATOM 2149 C CA . TYR B 1 115 ? 10.43 -5.41 -0.604 1 94.56 115 TYR B CA 1
ATOM 2150 C C . TYR B 1 115 ? 10.32 -6.609 0.333 1 94.56 115 TYR B C 1
ATOM 2152 O O . TYR B 1 115 ? 9.461 -6.641 1.215 1 94.56 115 TYR B O 1
ATOM 2160 N N . GLY B 1 116 ? 11.188 -7.59 0.133 1 92.94 116 GLY B N 1
ATOM 2161 C CA . GLY B 1 116 ? 11.148 -8.797 0.942 1 92.94 116 GLY B CA 1
ATOM 2162 C C . GLY B 1 116 ? 12.188 -8.805 2.047 1 92.94 116 GLY B C 1
ATOM 2163 O O . GLY B 1 116 ? 12.078 -9.57 3.006 1 92.94 116 GLY B O 1
ATOM 2164 N N . ASN B 1 117 ? 13.203 -8.008 1.947 1 89.12 117 ASN B N 1
ATOM 2165 C CA . ASN B 1 117 ? 14.258 -7.969 2.947 1 89.12 117 ASN B CA 1
ATOM 2166 C C . ASN B 1 117 ? 13.961 -6.949 4.043 1 89.12 117 ASN B C 1
ATOM 2168 O O . ASN B 1 117 ? 13.75 -5.77 3.76 1 89.12 117 ASN B O 1
ATOM 2172 N N . GLU B 1 118 ? 13.977 -7.414 5.266 1 87.25 118 GLU B N 1
ATOM 2173 C CA . GLU B 1 118 ? 13.727 -6.52 6.391 1 87.25 118 GLU B CA 1
ATOM 2174 C C . GLU B 1 118 ? 14.922 -5.605 6.652 1 87.25 118 GLU B C 1
ATOM 2176 O O . GLU B 1 118 ? 16.078 -6.039 6.551 1 87.25 118 GLU B O 1
ATOM 2181 N N . PRO B 1 119 ? 14.633 -4.379 6.875 1 92.44 119 PRO B N 1
ATOM 2182 C CA . PRO B 1 119 ? 15.742 -3.502 7.258 1 92.44 119 PRO B CA 1
ATOM 2183 C C . PRO B 1 119 ? 16.406 -3.93 8.562 1 92.44 119 PRO B C 1
ATOM 2185 O O . PRO B 1 119 ? 15.812 -4.684 9.344 1 92.44 119 PRO B O 1
ATOM 2188 N N . ASN B 1 120 ? 17.656 -3.492 8.742 1 92.69 120 ASN B N 1
ATOM 2189 C CA . ASN B 1 120 ? 18.312 -3.793 10.016 1 92.69 120 ASN B CA 1
ATOM 2190 C C . ASN B 1 120 ? 17.672 -3.018 11.164 1 92.69 120 ASN B C 1
ATOM 2192 O O . ASN B 1 120 ? 16.938 -2.055 10.945 1 92.69 120 ASN B O 1
ATOM 2196 N N . ASP B 1 121 ? 17.953 -3.43 12.383 1 94.44 121 ASP B N 1
ATOM 2197 C CA . ASP B 1 121 ? 17.312 -2.902 13.586 1 94.44 121 ASP B CA 1
ATOM 2198 C C . ASP B 1 121 ? 17.609 -1.414 13.758 1 94.44 121 ASP B C 1
ATOM 2200 O O . ASP B 1 121 ? 16.734 -0.64 14.141 1 94.44 121 ASP B O 1
ATOM 2204 N N . LYS B 1 122 ? 18.797 -1 13.477 1 95.81 122 LYS B N 1
ATOM 2205 C CA . LYS B 1 122 ? 19.172 0.398 13.656 1 95.81 122 LYS B CA 1
ATOM 2206 C C . LYS B 1 122 ? 18.375 1.31 12.727 1 95.81 122 LYS B C 1
ATOM 2208 O O . LYS B 1 122 ? 17.828 2.326 13.156 1 95.81 122 LYS B O 1
ATOM 2213 N N . ASP B 1 123 ? 18.328 0.931 11.414 1 95.44 123 ASP B N 1
ATOM 2214 C CA . ASP B 1 123 ? 17.594 1.718 10.43 1 95.44 123 ASP B CA 1
ATOM 2215 C C . ASP B 1 123 ? 16.109 1.795 10.773 1 95.44 123 ASP B C 1
ATOM 2217 O O . ASP B 1 123 ? 15.492 2.85 10.633 1 95.44 123 ASP B O 1
ATOM 2221 N N . TYR B 1 124 ? 15.656 0.682 11.219 1 97.06 124 TYR B N 1
ATOM 2222 C CA . TYR B 1 124 ? 14.242 0.65 11.578 1 97.06 124 TYR B CA 1
ATOM 2223 C C . TYR B 1 124 ? 13.969 1.535 12.789 1 97.06 124 TYR B C 1
ATOM 2225 O O . TYR B 1 124 ? 12.969 2.258 12.82 1 97.06 124 TYR B O 1
ATOM 2233 N N . LYS B 1 125 ? 14.773 1.458 13.82 1 96.75 125 LYS B N 1
ATOM 2234 C CA . LYS B 1 125 ? 14.594 2.275 15.016 1 96.75 125 LYS B CA 1
ATOM 2235 C C . LYS B 1 125 ? 14.648 3.764 14.68 1 96.75 125 LYS B C 1
ATOM 2237 O O . LYS B 1 125 ? 13.867 4.555 15.211 1 96.75 125 LYS B O 1
ATOM 2242 N N . ASP B 1 126 ? 15.539 4.129 13.836 1 97.69 126 ASP B N 1
ATOM 2243 C CA . ASP B 1 126 ? 15.633 5.516 13.391 1 97.69 126 ASP B CA 1
ATOM 2244 C C . ASP B 1 126 ? 14.359 5.945 12.664 1 97.69 126 ASP B C 1
ATOM 2246 O O . ASP B 1 126 ? 13.859 7.047 12.875 1 97.69 126 ASP B O 1
ATOM 2250 N N . TRP B 1 127 ? 13.914 5.105 11.781 1 98.44 127 TRP B N 1
ATOM 2251 C CA . TRP B 1 127 ? 12.68 5.383 11.062 1 98.44 127 TRP B CA 1
ATOM 2252 C C . TRP B 1 127 ? 11.516 5.555 12.031 1 98.44 127 TRP B C 1
ATOM 2254 O O . TRP B 1 127 ? 10.742 6.512 11.922 1 98.44 127 TRP B O 1
ATOM 2264 N N . LEU B 1 128 ? 11.43 4.594 12.977 1 98.38 128 LEU B N 1
ATOM 2265 C CA . LEU B 1 128 ? 10.312 4.609 13.914 1 98.38 128 LEU B CA 1
ATOM 2266 C C . LEU B 1 128 ? 10.328 5.879 14.758 1 98.38 128 LEU B C 1
ATOM 2268 O O . LEU B 1 128 ? 9.281 6.492 14.984 1 98.38 128 LEU B O 1
ATOM 2272 N N . SER B 1 129 ? 11.461 6.254 15.188 1 98.62 129 SER B N 1
ATOM 2273 C CA . SER B 1 129 ? 11.602 7.492 15.953 1 98.62 129 SER B CA 1
ATOM 2274 C C . SER B 1 129 ? 11.188 8.703 15.117 1 98.62 129 SER B C 1
ATOM 2276 O O . SER B 1 129 ? 10.484 9.586 15.602 1 98.62 129 SER B O 1
ATOM 2278 N N . SER B 1 130 ? 11.633 8.742 13.883 1 98.75 130 SER B N 1
ATOM 2279 C CA . SER B 1 130 ? 11.273 9.82 12.969 1 98.75 130 SER B CA 1
ATOM 2280 C C . SER B 1 130 ? 9.773 9.852 12.711 1 98.75 130 SER B C 1
ATOM 2282 O O . SER B 1 130 ? 9.156 10.922 12.727 1 98.75 130 SER B O 1
ATOM 2284 N N . TYR B 1 131 ? 9.242 8.703 12.461 1 98.81 131 TYR B N 1
ATOM 2285 C CA . TYR B 1 131 ? 7.809 8.578 12.211 1 98.81 131 TYR B CA 1
ATOM 2286 C C . TYR B 1 131 ? 7.004 9.125 13.383 1 98.81 131 TYR B C 1
ATOM 2288 O O . TYR B 1 131 ? 6.105 9.945 13.195 1 98.81 131 TYR B O 1
ATOM 2296 N N . LYS B 1 132 ? 7.305 8.688 14.602 1 98.75 132 LYS B N 1
ATOM 2297 C CA . LYS B 1 132 ? 6.562 9.102 15.789 1 98.75 132 LYS B CA 1
ATOM 2298 C C . LYS B 1 132 ? 6.715 10.602 16.031 1 98.75 132 LYS B C 1
ATOM 2300 O O . LYS B 1 132 ? 5.742 11.281 16.359 1 98.75 132 LYS B O 1
ATOM 2305 N N . SER B 1 133 ? 7.906 11.109 15.898 1 98.81 133 SER B N 1
ATOM 2306 C CA . SER B 1 133 ? 8.156 12.531 16.109 1 98.81 133 SER B CA 1
ATOM 2307 C C . SER B 1 133 ? 7.426 13.375 15.07 1 98.81 133 SER B C 1
ATOM 2309 O O . SER B 1 133 ? 6.816 14.398 15.414 1 98.81 133 SER B O 1
ATOM 2311 N N . LEU B 1 134 ? 7.516 12.938 13.805 1 98.75 134 LEU B N 1
ATOM 2312 C CA . LEU B 1 134 ? 6.836 13.656 12.734 1 98.75 134 LEU B CA 1
ATOM 2313 C C . LEU B 1 134 ? 5.328 13.672 12.953 1 98.75 134 LEU B C 1
ATOM 2315 O O . LEU B 1 134 ? 4.688 14.711 12.82 1 98.75 134 LEU B O 1
ATOM 2319 N N . LEU B 1 135 ? 4.812 12.5 13.297 1 98.81 135 LEU B N 1
ATOM 2320 C CA . LEU B 1 135 ? 3.381 12.367 13.539 1 98.81 135 LEU B CA 1
ATOM 2321 C C . LEU B 1 135 ? 2.928 13.312 14.641 1 98.81 135 LEU B C 1
ATOM 2323 O O . LEU B 1 135 ? 1.931 14.023 14.484 1 98.81 135 LEU B O 1
ATOM 2327 N N . ASN B 1 136 ? 3.627 13.281 15.727 1 98.38 136 ASN B N 1
ATOM 2328 C CA . ASN B 1 136 ? 3.299 14.156 16.844 1 98.38 136 ASN B CA 1
ATOM 2329 C C . ASN B 1 136 ? 3.35 15.625 16.453 1 98.38 136 ASN B C 1
ATOM 2331 O O . ASN B 1 136 ? 2.459 16.406 16.797 1 98.38 136 ASN B O 1
ATOM 2335 N N . TRP B 1 137 ? 4.355 15.992 15.82 1 98.38 137 TRP B N 1
ATOM 2336 C CA . TRP B 1 137 ? 4.508 17.375 15.391 1 98.38 137 TRP B CA 1
ATOM 2337 C C . TRP B 1 137 ? 3.367 17.797 14.469 1 98.38 137 TRP B C 1
ATOM 2339 O O . TRP B 1 137 ? 2.768 18.859 14.648 1 98.38 137 TRP B O 1
ATOM 2349 N N . LEU B 1 138 ? 3.053 16.984 13.438 1 98.44 138 LEU B N 1
ATOM 2350 C CA . LEU B 1 138 ? 2.008 17.297 12.469 1 98.44 138 LEU B CA 1
ATOM 2351 C C . LEU B 1 138 ? 0.646 17.391 13.148 1 98.44 138 LEU B C 1
ATOM 2353 O O . LEU B 1 138 ? -0.155 18.266 12.82 1 98.44 138 LEU B O 1
ATOM 2357 N N . GLN B 1 139 ? 0.384 16.5 14.062 1 97.94 139 GLN B N 1
ATOM 2358 C CA . GLN B 1 139 ? -0.896 16.531 14.766 1 97.94 139 GLN B CA 1
ATOM 2359 C C . GLN B 1 139 ? -1.053 17.812 15.562 1 97.94 139 GLN B C 1
ATOM 2361 O O . GLN B 1 139 ? -2.148 18.375 15.648 1 97.94 139 GLN B O 1
ATOM 2366 N N . LYS B 1 140 ? 0.022 18.203 16.125 1 96.81 140 LYS B N 1
ATOM 2367 C CA . LYS B 1 140 ? -0.009 19.484 16.844 1 96.81 140 LYS B CA 1
ATOM 2368 C C . LYS B 1 140 ? -0.291 20.641 15.898 1 96.81 140 LYS B C 1
ATOM 2370 O O . LYS B 1 140 ? -1.063 21.547 16.219 1 96.81 140 LYS B O 1
ATOM 2375 N N . GLN B 1 141 ? 0.297 20.609 14.742 1 96.75 141 GLN B N 1
ATOM 2376 C CA . GLN B 1 141 ? 0.037 21.656 13.758 1 96.75 141 GLN B CA 1
ATOM 2377 C C . GLN B 1 141 ? -1.419 21.625 13.297 1 96.75 141 GLN B C 1
ATOM 2379 O O . GLN B 1 141 ? -2.02 22.672 13.062 1 96.75 141 GLN B O 1
ATOM 2384 N N . ALA B 1 142 ? -1.975 20.469 13.109 1 92.88 142 ALA B N 1
ATOM 2385 C CA . ALA B 1 142 ? -3.338 20.297 12.609 1 92.88 142 ALA B CA 1
ATOM 2386 C C . ALA B 1 142 ? -4.348 20.969 13.539 1 92.88 142 ALA B C 1
ATOM 2388 O O . ALA B 1 142 ? -5.391 21.453 13.094 1 92.88 142 ALA B O 1
ATOM 2389 N N . THR B 1 143 ? -4.043 21.047 14.805 1 88.88 143 THR B N 1
ATOM 2390 C CA . THR B 1 143 ? -4.953 21.656 15.773 1 88.88 143 THR B CA 1
ATOM 2391 C C . THR B 1 143 ? -4.758 23.156 15.828 1 88.88 143 THR B C 1
ATOM 2393 O O . THR B 1 143 ? -5.629 23.891 16.328 1 88.88 143 THR B O 1
ATOM 2396 N N . GLN B 1 144 ? -3.686 23.625 15.305 1 87.5 144 GLN B N 1
ATOM 2397 C CA . GLN B 1 144 ? -3.334 25.031 15.453 1 87.5 144 GLN B CA 1
ATOM 2398 C C . GLN B 1 144 ? -3.572 25.797 14.164 1 87.5 144 GLN B C 1
ATOM 2400 O O . GLN B 1 144 ? -3.658 27.031 14.172 1 87.5 144 GLN B O 1
ATOM 2405 N N . LEU B 1 145 ? -3.543 25.109 13.125 1 83.69 145 LEU B N 1
ATOM 2406 C CA . LEU B 1 145 ? -3.666 25.766 11.828 1 83.69 145 LEU B CA 1
ATOM 2407 C C . LEU B 1 145 ? -5.117 25.781 11.367 1 83.69 145 LEU B C 1
ATOM 2409 O O . LEU B 1 145 ? -5.875 24.859 11.641 1 83.69 145 LEU B O 1
#